Protein AF-A0A412KBW2-F1 (afdb_monomer_lite)

Secondary structure (DSSP, 8-state):
--HHHHHTSHHHHHHHHT---TTS--HHHHHHHHHHHHHHHHHHHTT--SHHHHHHHHHHHHHHHHHH-TT-HHHHHHHHHHHHHHHHHHHHHHHHHHHHHHHHHHHHH---PPPHHHHHHHHHHHHHHHHHHHHTS-SSS-HHHHHHHHHHHTTS--HHHHHHHHHHHHSTTTGGG--HHHHHHHHHHHS-HHHHHHHHHHHHHHHHHHHHHHHHHHHHHHHHHHHHHHH-

Sequence (232 aa):
MERWELESTNAYRVYHGANRNRGTETEEQRDERLIKAHNLIFAMTGKIDNVQDFIRCRNLINAYADERGKEHYTVKRLKKNCYNRLVELIDDTNNEIEKIKTDIDALQAIRIEDTPEEAEQLEKASQFKLYEYLTQLNPKGNIEGNKRRLGNWCKNPTRTEALALTKLSIMNEYCDCFTPRYKETLSERIRKPEQVEHEKMIAPTLREMNAKMGKLFMKNFQLRQASKQLSN

Foldseek 3Di:
DDPVVLVPDVLSCVLPVVPPDPPDADPVNLVVSLVVLLVVLVVLLVVDQFLVSLVSSVSSLVVSCVSPPCPDPSSVVSVVSSLVSLVVNLVVLVVVLVVLVVVLVVLVPDDDDDDPVRVVVLVVLLVVLLVVLVVVDDQPDCLPVNLVVLVVCLPQDALSSLSSSLVVCPDPSCVVSDDPVSVVSSVVRVGDVVRVVSCVVCVVVSVVSVVVSVVSVVRSVSSVVSSVVVVD

Organism: NCBI:txid39486

pLDDT: mean 84.65, std 14.69, range [29.14, 96.5]

Radius of gyration: 34.51 Å; chains: 1; bounding box: 77×38×84 Å

Structure (mmCIF, N/CA/C/O backbone):
data_AF-A0A412KBW2-F1
#
_entry.id   AF-A0A412KBW2-F1
#
loop_
_atom_site.group_PDB
_atom_site.id
_atom_site.type_symbol
_atom_site.label_atom_id
_atom_site.label_alt_id
_atom_site.label_comp_id
_atom_site.label_asym_id
_atom_site.label_entity_id
_atom_site.label_seq_id
_atom_site.pdbx_PDB_ins_code
_atom_site.Cartn_x
_atom_site.Cartn_y
_atom_site.Cartn_z
_atom_site.occupancy
_atom_site.B_iso_or_equiv
_atom_site.auth_seq_id
_atom_site.auth_comp_id
_atom_site.auth_asym_id
_atom_site.auth_atom_id
_atom_site.pdbx_PDB_model_num
ATOM 1 N N . MET A 1 1 ? 7.086 11.767 -36.816 1.00 41.81 1 MET A N 1
ATOM 2 C CA . MET A 1 1 ? 8.098 12.487 -36.030 1.00 41.81 1 MET A CA 1
ATOM 3 C C . MET A 1 1 ? 8.987 13.203 -37.022 1.00 41.81 1 MET A C 1
ATOM 5 O O . MET A 1 1 ? 9.686 12.539 -37.786 1.00 41.81 1 MET A O 1
ATOM 9 N N . GLU A 1 2 ? 8.817 14.512 -37.140 1.00 29.14 2 GLU A N 1
ATOM 10 C CA . GLU A 1 2 ? 9.498 15.319 -38.156 1.00 29.14 2 GLU A CA 1
ATOM 11 C C . GLU A 1 2 ? 10.944 15.626 -37.719 1.00 29.14 2 GLU A C 1
ATOM 13 O O . GLU A 1 2 ? 11.266 15.602 -36.531 1.00 29.14 2 GLU A O 1
ATOM 18 N N . ARG A 1 3 ? 11.854 15.879 -38.673 1.00 37.09 3 ARG A N 1
ATOM 19 C CA . ARG A 1 3 ? 13.304 16.048 -38.417 1.00 37.09 3 ARG A CA 1
ATOM 20 C C . ARG A 1 3 ? 13.609 17.113 -37.344 1.00 37.09 3 ARG A C 1
ATOM 22 O O . ARG A 1 3 ? 14.543 16.939 -36.565 1.00 37.09 3 ARG A O 1
ATOM 29 N N . TRP A 1 4 ? 12.792 18.160 -37.252 1.00 37.88 4 TRP A N 1
ATOM 30 C CA . TRP A 1 4 ? 12.942 19.238 -36.269 1.00 37.88 4 TRP A CA 1
ATOM 31 C C . TRP A 1 4 ? 12.589 18.819 -34.830 1.00 37.88 4 TRP A C 1
ATOM 33 O O . TRP A 1 4 ? 13.153 19.360 -33.878 1.00 37.88 4 TRP A O 1
ATOM 43 N N . GLU A 1 5 ? 11.735 17.809 -34.639 1.00 41.44 5 GLU A N 1
ATOM 44 C CA . GLU A 1 5 ? 11.444 17.255 -33.308 1.00 41.44 5 GLU A CA 1
ATOM 45 C C . GLU A 1 5 ? 12.674 16.513 -32.753 1.00 41.44 5 GLU A C 1
ATOM 47 O O . GLU A 1 5 ? 13.019 16.657 -31.578 1.00 41.44 5 GLU A O 1
ATOM 52 N N . LEU A 1 6 ? 13.410 15.808 -33.623 1.00 44.53 6 LEU A N 1
ATOM 53 C CA . LEU A 1 6 ? 14.676 15.143 -33.292 1.00 44.53 6 LEU A CA 1
ATOM 54 C C . LEU A 1 6 ? 15.788 16.161 -32.980 1.00 44.53 6 LEU A C 1
ATOM 56 O O . LEU A 1 6 ? 16.479 16.000 -31.972 1.00 44.53 6 LEU A O 1
ATOM 60 N N . GLU A 1 7 ? 15.904 17.241 -33.761 1.00 42.81 7 GLU A N 1
ATOM 61 C CA . GLU A 1 7 ? 16.909 18.315 -33.606 1.00 42.81 7 GLU A CA 1
ATOM 62 C C . GLU A 1 7 ? 16.856 19.056 -32.260 1.00 42.81 7 GLU A C 1
ATOM 64 O O . GLU A 1 7 ? 17.877 19.544 -31.754 1.00 42.81 7 GLU A O 1
ATOM 69 N N . SER A 1 8 ? 15.674 19.113 -31.644 1.00 38.41 8 SER A N 1
ATOM 70 C CA . SER A 1 8 ? 15.467 19.733 -30.330 1.00 38.41 8 SER A CA 1
ATOM 71 C C . SER A 1 8 ? 16.001 18.892 -29.159 1.00 38.41 8 SER A C 1
ATOM 73 O O . SER A 1 8 ? 16.181 19.399 -28.050 1.00 38.41 8 SER A O 1
ATOM 75 N N . THR A 1 9 ? 16.309 17.614 -29.397 1.00 53.12 9 THR A N 1
ATOM 76 C CA . THR A 1 9 ? 16.685 16.672 -28.342 1.00 53.12 9 THR A CA 1
ATOM 77 C C . THR A 1 9 ? 18.170 16.804 -27.993 1.00 53.12 9 THR A C 1
ATOM 79 O O . THR A 1 9 ? 19.034 16.750 -28.869 1.00 53.12 9 THR A O 1
ATOM 82 N N . ASN A 1 10 ? 18.512 16.872 -26.699 1.00 45.47 10 ASN A N 1
ATOM 83 C CA . ASN A 1 10 ? 19.908 16.908 -26.228 1.00 45.47 10 ASN A CA 1
ATOM 84 C C . ASN A 1 10 ? 20.756 15.749 -26.802 1.00 45.47 10 ASN A C 1
ATOM 86 O O . ASN A 1 10 ? 21.923 15.924 -27.124 1.00 45.47 10 ASN A O 1
ATOM 90 N N . ALA A 1 11 ? 20.155 14.576 -27.023 1.00 48.62 11 ALA A N 1
ATOM 91 C CA . ALA A 1 11 ? 20.815 13.429 -27.653 1.00 48.62 11 ALA A CA 1
ATOM 92 C C . ALA A 1 11 ? 21.200 13.670 -29.128 1.00 48.62 11 ALA A C 1
ATOM 94 O O . ALA A 1 11 ? 22.294 13.286 -29.537 1.00 48.62 11 ALA A O 1
ATOM 95 N N . TYR A 1 12 ? 20.350 14.349 -29.907 1.00 54.69 12 TYR A N 1
ATOM 96 C CA . TYR A 1 12 ? 20.666 14.748 -31.281 1.00 54.69 12 TYR A CA 1
ATOM 97 C C . TYR A 1 12 ? 21.783 15.792 -31.286 1.00 54.69 12 TYR A C 1
ATOM 99 O O . TYR A 1 12 ? 22.735 15.669 -32.045 1.00 54.69 12 TYR A O 1
ATOM 107 N N . ARG A 1 13 ? 21.750 16.766 -30.368 1.00 53.84 13 ARG A N 1
ATOM 108 C CA . ARG A 1 13 ? 22.830 17.758 -30.208 1.00 53.84 13 ARG A CA 1
ATOM 109 C C . ARG A 1 13 ? 24.148 17.145 -29.734 1.00 53.84 13 ARG A C 1
ATOM 111 O O . ARG A 1 13 ? 25.195 17.603 -30.164 1.00 53.84 13 ARG A O 1
ATOM 118 N N . VAL A 1 14 ? 24.127 16.096 -28.916 1.00 54.38 14 VAL A N 1
ATOM 119 C CA . VAL A 1 14 ? 25.339 15.354 -28.522 1.00 54.38 14 VAL A CA 1
ATOM 120 C C . VAL A 1 14 ? 25.902 14.549 -29.701 1.00 54.38 14 VAL A C 1
ATOM 122 O O . VAL A 1 14 ? 27.112 14.532 -29.905 1.00 54.38 14 VAL A O 1
ATOM 125 N N . TYR A 1 15 ? 25.046 13.934 -30.521 1.00 53.59 15 TYR A N 1
ATOM 126 C CA . TYR A 1 15 ? 25.472 13.142 -31.682 1.00 53.59 15 TYR A CA 1
ATOM 127 C C . TYR A 1 15 ? 25.901 14.001 -32.893 1.00 53.59 15 TYR A C 1
ATOM 129 O O . TYR A 1 15 ? 26.870 13.682 -33.589 1.00 53.59 15 TYR A O 1
ATOM 137 N N . HIS A 1 16 ? 25.214 15.122 -33.132 1.00 53.03 16 HIS A N 1
ATOM 138 C CA . HIS A 1 16 ? 25.478 16.051 -34.237 1.00 53.03 16 HIS A CA 1
ATOM 139 C C . HIS A 1 16 ? 26.439 17.187 -33.854 1.00 53.03 16 HIS A C 1
ATOM 141 O O . HIS A 1 16 ? 27.273 17.573 -34.666 1.00 53.03 16 HIS A O 1
ATOM 147 N N . GLY A 1 17 ? 26.382 17.702 -32.623 1.00 47.69 17 GLY A N 1
ATOM 148 C CA . GLY A 1 17 ? 27.216 18.817 -32.151 1.00 47.69 17 GLY A CA 1
ATOM 149 C C . GLY A 1 17 ? 28.689 18.459 -31.951 1.00 47.69 17 GLY A C 1
ATOM 150 O O . GLY A 1 17 ? 29.538 19.340 -32.053 1.00 47.69 17 GLY A O 1
ATOM 151 N N . ALA A 1 18 ? 29.006 17.174 -31.763 1.00 49.91 18 ALA A N 1
ATOM 152 C CA . ALA A 1 18 ? 30.381 16.675 -31.761 1.00 49.91 18 ALA A CA 1
ATOM 153 C C . ALA A 1 18 ? 30.996 16.544 -33.173 1.00 49.91 18 ALA A C 1
ATOM 155 O O . ALA A 1 18 ? 32.203 16.365 -33.288 1.00 49.91 18 ALA A O 1
ATOM 156 N N . ASN A 1 19 ? 30.202 16.637 -34.250 1.00 54.00 19 ASN A N 1
ATOM 157 C CA . ASN A 1 19 ? 30.621 16.273 -35.611 1.00 54.00 19 ASN A CA 1
ATOM 158 C C . ASN A 1 19 ? 30.283 17.369 -36.635 1.00 54.00 19 ASN A C 1
ATOM 160 O O . ASN A 1 19 ? 29.401 17.199 -37.480 1.00 54.00 19 ASN A O 1
ATOM 164 N N . ARG A 1 20 ? 31.008 18.496 -36.574 1.00 51.31 20 ARG A N 1
ATOM 165 C CA . ARG A 1 20 ? 30.854 19.642 -37.496 1.00 51.31 20 ARG A CA 1
ATOM 166 C C . ARG A 1 20 ? 31.383 19.413 -38.929 1.00 51.31 20 ARG A C 1
ATOM 168 O O . ARG A 1 20 ? 31.066 20.222 -39.790 1.00 51.31 20 ARG A O 1
ATOM 175 N N . ASN A 1 21 ? 32.092 18.315 -39.224 1.00 51.72 21 ASN A N 1
ATOM 176 C CA . ASN A 1 21 ? 32.796 18.111 -40.508 1.00 51.72 21 ASN A CA 1
ATOM 177 C C . ASN A 1 21 ? 32.295 16.903 -41.332 1.00 51.72 21 ASN A C 1
ATOM 179 O O . ASN A 1 21 ? 33.081 16.084 -41.794 1.00 51.72 21 ASN A O 1
ATOM 183 N N . ARG A 1 22 ? 30.980 16.771 -41.539 1.00 55.31 22 ARG A N 1
ATOM 184 C CA . ARG A 1 22 ? 30.389 15.639 -42.295 1.00 55.31 22 ARG A CA 1
ATOM 185 C C . ARG A 1 22 ? 30.628 15.686 -43.813 1.00 55.31 22 ARG A C 1
ATOM 187 O O . ARG A 1 22 ? 30.432 14.682 -44.482 1.00 55.31 22 ARG A O 1
ATOM 194 N N . GLY A 1 23 ? 31.016 16.840 -44.362 1.00 56.34 23 GLY A N 1
ATOM 195 C CA . GLY A 1 23 ? 31.211 17.027 -45.807 1.00 56.34 23 GLY A CA 1
ATOM 196 C C . GLY A 1 23 ? 32.564 16.551 -46.349 1.00 56.34 23 GLY A C 1
ATOM 197 O O . GLY A 1 23 ? 32.741 16.531 -47.560 1.00 56.34 23 GLY A O 1
ATOM 198 N N . THR A 1 24 ? 33.510 16.190 -45.474 1.00 58.25 24 THR A N 1
ATOM 199 C CA . THR A 1 24 ? 34.907 15.859 -45.826 1.00 58.25 24 THR A CA 1
ATOM 200 C C . THR A 1 24 ? 35.395 14.539 -45.209 1.00 58.25 24 THR A C 1
ATOM 202 O O . THR A 1 24 ? 36.596 14.290 -45.183 1.00 58.25 24 THR A O 1
ATOM 205 N N . GLU A 1 25 ? 34.494 13.727 -44.648 1.00 65.38 25 GLU A N 1
ATOM 206 C CA . GLU A 1 25 ? 34.821 12.457 -43.977 1.00 65.38 25 GLU A CA 1
ATOM 207 C C . GLU A 1 25 ? 35.103 11.360 -45.023 1.00 65.38 25 GLU A C 1
ATOM 209 O O . GLU A 1 25 ? 34.331 11.198 -45.971 1.00 65.38 25 GLU A O 1
ATOM 214 N N . THR A 1 26 ? 36.198 10.604 -44.867 1.00 77.38 26 THR A N 1
ATOM 215 C CA . THR A 1 26 ? 36.464 9.417 -45.702 1.00 77.38 26 THR A CA 1
ATOM 216 C C . THR A 1 26 ? 35.570 8.241 -45.292 1.00 77.38 26 THR A C 1
ATOM 218 O O . THR A 1 26 ? 35.014 8.213 -44.193 1.00 77.38 26 THR A O 1
ATOM 221 N N . GLU A 1 27 ? 35.426 7.239 -46.163 1.00 75.62 27 GLU A N 1
ATOM 222 C CA . GLU A 1 27 ? 34.589 6.061 -45.885 1.00 75.62 27 GLU A CA 1
ATOM 223 C C . GLU A 1 27 ? 35.052 5.294 -44.629 1.00 75.62 27 GLU A C 1
ATOM 225 O O . GLU A 1 27 ? 34.232 4.947 -43.780 1.00 75.62 27 GLU A O 1
ATOM 230 N N . GLU A 1 28 ? 36.368 5.156 -44.437 1.00 78.50 28 GLU A N 1
ATOM 231 C CA . GLU A 1 28 ? 36.971 4.548 -43.241 1.00 78.50 28 GLU A CA 1
ATOM 232 C C . GLU A 1 28 ? 36.663 5.338 -41.956 1.00 78.50 28 GLU A C 1
ATOM 234 O O . GLU A 1 28 ? 36.276 4.759 -40.938 1.00 78.50 28 GLU A O 1
ATOM 239 N N . GLN A 1 29 ? 36.763 6.673 -42.003 1.00 76.81 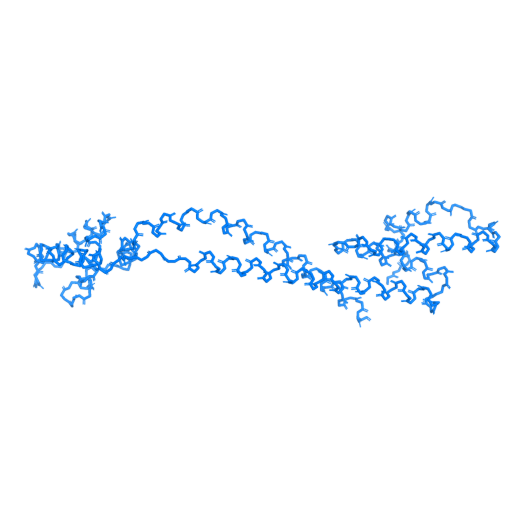29 GLN A N 1
ATOM 240 C CA . GLN A 1 29 ? 36.446 7.540 -40.862 1.00 76.81 29 GLN A CA 1
ATOM 241 C C . GLN A 1 29 ? 34.966 7.433 -40.470 1.00 76.81 29 GLN A C 1
ATOM 243 O O . GLN A 1 29 ? 34.634 7.334 -39.281 1.00 76.81 29 GLN A O 1
ATOM 248 N N . ARG A 1 30 ? 34.079 7.368 -41.471 1.00 75.81 30 ARG A N 1
ATOM 249 C CA . ARG A 1 30 ? 32.643 7.157 -41.267 1.00 75.81 30 ARG A CA 1
ATOM 250 C C . ARG A 1 30 ? 32.373 5.815 -40.590 1.00 75.81 30 ARG A C 1
ATOM 252 O O . ARG A 1 30 ? 31.554 5.754 -39.666 1.00 75.81 30 ARG A O 1
ATOM 259 N N . ASP A 1 31 ? 33.043 4.749 -41.014 1.00 77.81 31 ASP A N 1
ATOM 260 C CA . ASP A 1 31 ? 32.866 3.422 -40.424 1.00 77.81 31 ASP A CA 1
ATOM 261 C C . ASP A 1 31 ? 33.3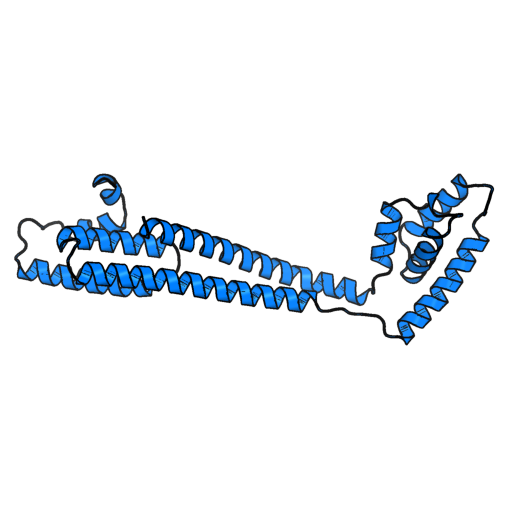72 3.342 -38.981 1.00 77.81 31 ASP A C 1
ATOM 263 O O . ASP A 1 31 ? 32.642 2.863 -38.105 1.00 77.81 31 ASP A O 1
ATOM 267 N N . GLU A 1 32 ? 34.548 3.895 -38.681 1.00 79.75 32 GLU A N 1
ATOM 268 C CA . GLU A 1 32 ? 35.053 3.974 -37.305 1.00 79.75 32 GLU A CA 1
ATOM 269 C C . GLU A 1 32 ? 34.094 4.727 -36.376 1.00 79.75 32 GLU A C 1
ATOM 271 O O . GLU A 1 32 ? 33.837 4.308 -35.239 1.00 79.75 32 GLU A O 1
ATOM 276 N N . ARG A 1 33 ? 33.539 5.846 -36.851 1.00 83.62 33 ARG A N 1
ATOM 277 C CA . ARG A 1 33 ? 32.572 6.646 -36.096 1.00 83.62 33 ARG A CA 1
ATOM 278 C C . ARG A 1 33 ? 31.293 5.861 -35.821 1.00 83.62 33 ARG A C 1
ATOM 280 O O . ARG A 1 33 ? 30.770 5.909 -34.704 1.00 83.62 33 ARG A O 1
ATOM 287 N N . LEU A 1 34 ? 30.801 5.107 -36.803 1.00 81.75 34 LEU A N 1
ATOM 288 C CA . LEU A 1 34 ? 29.619 4.258 -36.649 1.00 81.75 34 LEU A CA 1
ATOM 289 C C . LEU A 1 34 ? 29.872 3.084 -35.691 1.00 81.75 34 LEU A C 1
ATOM 291 O O . LEU A 1 34 ? 28.975 2.741 -34.919 1.00 81.75 34 LEU A O 1
ATOM 295 N N . ILE A 1 35 ? 31.078 2.512 -35.668 1.00 84.06 35 ILE A N 1
ATOM 296 C CA . ILE A 1 35 ? 31.471 1.489 -34.683 1.00 84.06 35 ILE A CA 1
ATOM 297 C C . ILE A 1 35 ? 31.487 2.084 -33.267 1.00 84.06 35 ILE A C 1
ATOM 299 O O . ILE A 1 35 ? 30.884 1.522 -32.349 1.00 84.06 35 ILE A O 1
ATOM 303 N N . LYS A 1 36 ? 32.108 3.257 -33.084 1.00 83.50 36 LYS A N 1
ATOM 304 C CA . LYS A 1 36 ? 32.134 3.967 -31.791 1.00 83.50 36 LYS A CA 1
ATOM 305 C C . LYS A 1 36 ? 30.718 4.295 -31.305 1.00 83.50 36 LYS A C 1
ATOM 307 O O . LYS A 1 36 ? 30.394 4.050 -30.142 1.00 83.50 36 LYS A O 1
ATOM 312 N N . ALA A 1 37 ? 29.855 4.777 -32.200 1.00 81.81 37 ALA A N 1
ATOM 313 C CA . ALA A 1 37 ? 28.450 5.043 -31.901 1.00 81.81 37 ALA A CA 1
ATOM 314 C C . ALA A 1 37 ? 27.692 3.767 -31.505 1.00 81.81 37 ALA A C 1
ATOM 316 O O . ALA A 1 37 ? 26.970 3.775 -30.510 1.00 81.81 37 ALA A O 1
ATOM 317 N N . HIS A 1 38 ? 27.889 2.660 -32.229 1.00 86.19 38 HIS A N 1
ATOM 318 C CA . HIS A 1 38 ? 27.276 1.372 -31.902 1.00 86.19 38 HIS A CA 1
ATOM 319 C C . HIS A 1 38 ? 27.646 0.905 -30.489 1.00 86.19 38 HIS A C 1
ATOM 321 O O . HIS A 1 38 ? 26.756 0.579 -29.703 1.00 86.19 38 HIS A O 1
ATOM 327 N N . ASN A 1 39 ? 28.937 0.927 -30.149 1.00 85.62 39 ASN A N 1
ATOM 328 C CA . ASN A 1 39 ? 29.427 0.501 -28.836 1.00 85.62 39 ASN A CA 1
ATOM 329 C C . ASN A 1 39 ? 28.874 1.378 -27.707 1.00 85.62 39 ASN A C 1
ATOM 331 O O . ASN A 1 39 ? 28.472 0.863 -26.663 1.00 85.62 39 ASN A O 1
ATOM 335 N N . LEU A 1 40 ? 28.790 2.693 -27.930 1.00 86.50 40 LEU A N 1
ATOM 336 C CA . LEU A 1 40 ? 28.194 3.621 -26.972 1.00 86.50 40 LEU A CA 1
ATOM 337 C C . LEU A 1 40 ? 26.707 3.326 -26.753 1.00 86.50 40 LEU A C 1
ATOM 339 O O . LEU A 1 40 ? 26.261 3.255 -25.609 1.00 86.50 40 LEU A O 1
ATOM 343 N N . ILE A 1 41 ? 25.941 3.123 -27.828 1.00 86.31 41 ILE A N 1
ATOM 344 C CA . ILE A 1 41 ? 24.511 2.805 -27.728 1.00 86.31 41 ILE A CA 1
ATOM 345 C C . ILE A 1 41 ? 24.317 1.466 -27.015 1.00 86.31 41 ILE A C 1
ATOM 347 O O . ILE A 1 41 ? 23.488 1.373 -26.112 1.00 86.31 41 ILE A O 1
ATOM 351 N N . PHE A 1 42 ? 25.108 0.450 -27.361 1.00 87.75 42 PHE A N 1
ATOM 352 C CA . PHE A 1 42 ? 25.060 -0.857 -26.709 1.00 87.75 42 PHE A CA 1
ATOM 353 C C . PHE A 1 42 ? 25.321 -0.747 -25.198 1.00 87.75 42 PHE A C 1
ATOM 355 O O . PHE A 1 42 ? 24.537 -1.258 -24.400 1.00 87.75 42 PHE A O 1
ATOM 362 N N . ALA A 1 43 ? 26.350 0.002 -24.794 1.00 87.25 43 ALA A N 1
ATOM 363 C CA . ALA A 1 43 ? 26.648 0.247 -23.384 1.00 87.25 43 ALA A CA 1
ATOM 364 C C . ALA A 1 43 ? 25.525 1.017 -22.663 1.00 87.25 43 ALA A C 1
ATOM 366 O O . ALA A 1 43 ? 25.188 0.692 -21.526 1.00 87.25 43 ALA A O 1
ATOM 367 N N . MET A 1 44 ? 24.917 2.010 -23.322 1.00 86.69 44 MET A N 1
ATOM 368 C CA . MET A 1 44 ? 23.760 2.744 -22.788 1.00 86.69 44 MET A CA 1
ATOM 369 C C . MET A 1 44 ? 22.540 1.840 -22.616 1.00 86.69 44 MET A C 1
ATOM 371 O O . MET A 1 44 ? 21.786 2.016 -21.665 1.00 86.69 44 MET A O 1
ATOM 375 N N . THR A 1 45 ? 22.376 0.848 -23.495 1.00 87.94 45 THR A N 1
ATOM 376 C CA . THR A 1 45 ? 21.262 -0.103 -23.429 1.00 87.94 45 THR A CA 1
ATOM 377 C C . THR A 1 45 ? 21.289 -0.886 -22.115 1.00 87.94 45 THR A C 1
ATOM 379 O O . THR A 1 45 ? 20.248 -1.095 -21.511 1.00 87.94 45 THR A O 1
ATOM 382 N N . GLY A 1 46 ? 22.477 -1.257 -21.625 1.00 85.12 46 GLY A N 1
ATOM 383 C CA . GLY A 1 46 ? 22.634 -1.960 -20.345 1.00 85.12 46 GLY A CA 1
ATOM 384 C C . GLY A 1 46 ? 22.405 -1.098 -19.097 1.00 85.12 46 GLY A C 1
ATOM 385 O O . GLY A 1 46 ? 22.295 -1.644 -18.006 1.00 85.12 46 GLY A O 1
ATOM 386 N N . LYS A 1 47 ? 22.326 0.232 -19.236 1.00 88.94 47 LYS A N 1
ATOM 387 C CA . LYS A 1 47 ? 22.157 1.192 -18.127 1.00 88.94 47 LYS A CA 1
ATOM 388 C C . LYS A 1 47 ? 20.756 1.810 -18.075 1.00 88.94 47 LYS A C 1
ATOM 390 O O . LYS A 1 47 ? 20.570 2.870 -17.489 1.00 88.94 47 LYS A O 1
ATOM 395 N N . ILE A 1 48 ? 19.785 1.206 -18.758 1.00 89.12 48 ILE A N 1
ATOM 396 C CA . ILE A 1 48 ? 18.400 1.682 -18.743 1.00 89.12 48 ILE A CA 1
ATOM 397 C C . ILE A 1 48 ? 17.764 1.281 -17.413 1.00 89.12 48 ILE A C 1
ATOM 399 O O . ILE A 1 48 ? 17.519 0.094 -17.191 1.00 89.12 48 ILE A O 1
ATOM 403 N N . ASP A 1 49 ? 17.452 2.283 -16.588 1.00 88.62 49 ASP A N 1
ATOM 404 C CA . ASP A 1 49 ? 16.814 2.089 -15.279 1.00 88.62 49 ASP A CA 1
ATOM 405 C C . ASP A 1 49 ? 15.432 2.746 -15.175 1.00 88.62 49 ASP A C 1
ATOM 407 O O . ASP A 1 49 ? 14.647 2.420 -14.280 1.00 88.62 49 ASP A O 1
ATOM 411 N N . ASN A 1 50 ? 15.110 3.677 -16.074 1.00 88.44 50 ASN A N 1
ATOM 412 C CA . ASN A 1 50 ? 13.835 4.386 -16.115 1.00 88.44 50 ASN A CA 1
ATOM 413 C C . ASN A 1 50 ? 13.410 4.705 -17.561 1.00 88.44 50 ASN A C 1
ATOM 415 O O . ASN A 1 50 ? 14.136 4.472 -18.529 1.00 88.44 50 ASN A O 1
ATOM 419 N N . VAL A 1 51 ? 12.209 5.268 -17.707 1.00 88.00 51 VAL A N 1
ATOM 420 C CA . VAL A 1 51 ? 11.646 5.615 -19.020 1.00 88.00 51 VAL A CA 1
ATOM 421 C C . VAL A 1 51 ? 12.440 6.697 -19.750 1.00 88.00 51 VAL A C 1
ATOM 423 O O . VAL A 1 51 ? 12.522 6.657 -20.974 1.00 88.00 51 VAL A O 1
ATOM 426 N N . GLN A 1 52 ? 13.056 7.640 -19.039 1.00 88.69 52 GLN A N 1
ATOM 427 C CA . GLN A 1 52 ? 13.860 8.689 -19.671 1.00 88.69 52 GLN A CA 1
ATOM 428 C C . GLN A 1 52 ? 15.135 8.112 -20.295 1.00 88.69 52 GLN A C 1
ATOM 430 O O . GLN A 1 52 ? 15.465 8.448 -21.435 1.00 88.69 52 GLN A O 1
ATOM 435 N N . ASP A 1 53 ? 15.803 7.184 -19.606 1.00 89.00 53 ASP A N 1
ATOM 436 C CA . ASP A 1 53 ? 16.970 6.473 -20.141 1.00 89.00 53 ASP A CA 1
ATOM 437 C C . ASP A 1 53 ? 16.595 5.642 -21.368 1.00 89.00 53 ASP A C 1
ATOM 439 O O . ASP A 1 53 ? 17.300 5.661 -22.382 1.00 89.00 53 ASP A O 1
ATOM 443 N N . PHE A 1 54 ? 15.433 4.984 -21.315 1.00 88.75 54 PHE A N 1
ATOM 444 C CA . PHE A 1 54 ? 14.883 4.251 -22.448 1.00 88.75 54 PHE A CA 1
ATOM 445 C C . PHE A 1 54 ? 14.637 5.166 -23.661 1.00 88.75 54 PHE A C 1
ATOM 447 O O . PHE A 1 54 ? 15.111 4.877 -24.763 1.00 88.75 54 PHE A O 1
ATOM 454 N N . ILE A 1 55 ? 13.950 6.300 -23.469 1.00 87.19 55 ILE A N 1
ATOM 455 C CA . ILE A 1 55 ? 13.680 7.285 -24.531 1.00 87.19 55 ILE A CA 1
ATOM 456 C C . ILE A 1 55 ? 14.993 7.808 -25.121 1.00 87.19 55 ILE A C 1
ATOM 458 O O . ILE A 1 55 ? 15.148 7.876 -26.343 1.00 87.19 55 ILE A O 1
ATOM 462 N N . ARG A 1 56 ? 15.974 8.127 -24.271 1.00 87.06 56 ARG A N 1
ATOM 463 C CA . ARG A 1 56 ? 17.297 8.584 -24.707 1.00 87.06 56 ARG A CA 1
ATOM 464 C C . ARG A 1 56 ? 18.000 7.529 -25.560 1.00 87.06 56 ARG A C 1
ATOM 466 O O . ARG A 1 56 ? 18.515 7.865 -26.627 1.00 87.06 56 ARG A O 1
ATOM 473 N N . CYS A 1 57 ? 18.002 6.271 -25.122 1.00 88.56 57 CYS A N 1
ATOM 474 C CA . CYS A 1 57 ? 18.603 5.168 -25.869 1.00 88.56 57 CYS A CA 1
ATOM 475 C C . CYS A 1 57 ? 17.896 4.952 -27.217 1.00 88.56 57 CYS A C 1
ATOM 477 O O . CYS A 1 57 ? 18.557 4.832 -28.249 1.00 88.56 57 CYS A O 1
ATOM 479 N N . ARG A 1 58 ? 16.557 4.993 -27.245 1.00 87.06 58 ARG A N 1
ATOM 480 C CA . ARG A 1 58 ? 15.754 4.908 -28.478 1.00 87.06 58 ARG A CA 1
ATOM 481 C C . ARG A 1 58 ? 16.110 6.015 -29.471 1.00 87.06 58 ARG A C 1
ATOM 483 O O . ARG A 1 58 ? 16.305 5.731 -30.651 1.00 87.06 58 ARG A O 1
ATOM 490 N N . ASN A 1 59 ? 16.227 7.256 -29.006 1.00 87.31 59 ASN A N 1
ATOM 491 C CA . ASN A 1 59 ? 16.559 8.393 -29.866 1.00 87.31 59 ASN A CA 1
ATOM 492 C C . ASN A 1 59 ? 17.963 8.260 -30.476 1.00 87.31 59 ASN A C 1
ATOM 494 O O . ASN A 1 59 ? 18.141 8.543 -31.659 1.00 87.31 59 ASN A O 1
ATOM 498 N N . LEU A 1 60 ? 18.939 7.751 -29.714 1.00 85.56 60 LEU A N 1
ATOM 499 C CA . LEU A 1 60 ? 20.276 7.450 -30.239 1.00 85.56 60 LEU A CA 1
ATOM 500 C C . LEU A 1 60 ? 20.250 6.323 -31.283 1.00 85.56 60 LEU A C 1
ATOM 502 O O . LEU A 1 60 ? 20.925 6.422 -32.306 1.00 85.56 60 LEU A O 1
ATOM 506 N N . ILE A 1 61 ? 19.447 5.277 -31.061 1.00 88.50 61 ILE A N 1
ATOM 507 C CA . ILE A 1 61 ? 19.256 4.194 -32.039 1.00 88.50 61 ILE A CA 1
ATOM 508 C C . ILE A 1 61 ? 18.641 4.732 -33.335 1.00 88.50 61 ILE A C 1
ATOM 510 O O . ILE A 1 61 ? 19.069 4.326 -34.412 1.00 88.50 61 ILE A O 1
ATOM 514 N N . ASN A 1 62 ? 17.666 5.641 -33.251 1.00 86.88 62 ASN A N 1
ATOM 515 C CA . ASN A 1 62 ? 17.048 6.253 -34.429 1.00 86.88 62 ASN A CA 1
ATOM 516 C C . ASN A 1 62 ? 18.051 7.107 -35.218 1.00 86.88 62 ASN A C 1
ATOM 518 O O . ASN A 1 62 ? 18.167 6.916 -36.423 1.00 86.88 62 ASN A O 1
ATOM 522 N N . ALA A 1 63 ? 18.841 7.952 -34.546 1.00 83.19 63 ALA A N 1
ATOM 523 C CA . ALA A 1 63 ? 19.890 8.739 -35.202 1.00 83.19 63 ALA A CA 1
ATOM 524 C C . ALA A 1 63 ? 20.944 7.844 -35.884 1.00 83.19 63 ALA A C 1
ATOM 526 O O . ALA A 1 63 ? 21.345 8.092 -37.018 1.00 83.19 63 ALA A O 1
ATOM 527 N N . TYR A 1 64 ? 21.342 6.749 -35.230 1.00 84.19 64 TYR A N 1
ATOM 528 C CA . TYR A 1 64 ? 22.233 5.750 -35.824 1.00 84.19 64 TYR A CA 1
ATOM 529 C C . TYR A 1 64 ? 21.592 5.029 -37.027 1.00 84.19 64 TYR A C 1
ATOM 531 O O . TYR A 1 64 ? 22.263 4.747 -38.021 1.00 84.19 64 TYR A O 1
ATOM 539 N N . ALA A 1 65 ? 20.287 4.751 -36.964 1.00 85.69 65 ALA A N 1
ATOM 540 C CA . ALA A 1 65 ? 19.531 4.123 -38.045 1.00 85.69 65 ALA A CA 1
ATOM 541 C C . ALA A 1 65 ? 19.380 5.027 -39.275 1.00 85.69 65 ALA A C 1
ATOM 543 O O . ALA A 1 65 ? 19.385 4.516 -40.395 1.00 85.69 65 ALA A O 1
ATOM 544 N N . ASP A 1 66 ? 19.275 6.342 -39.081 1.00 85.31 66 ASP A N 1
ATOM 545 C CA . ASP A 1 66 ? 19.220 7.312 -40.176 1.00 85.31 66 ASP A CA 1
ATOM 546 C C . ASP A 1 66 ? 20.550 7.376 -40.952 1.00 85.31 66 ASP A C 1
ATOM 548 O O . ASP A 1 66 ? 20.545 7.649 -42.149 1.00 85.31 66 ASP A O 1
ATOM 552 N N . GLU A 1 67 ? 21.683 7.050 -40.313 1.00 82.25 67 GLU A N 1
ATOM 553 C CA . GLU A 1 67 ? 23.007 7.054 -40.956 1.00 82.25 67 GLU A CA 1
ATOM 554 C C . GLU A 1 67 ? 23.459 5.693 -41.524 1.00 82.25 67 GLU A C 1
ATOM 556 O O . GLU A 1 67 ? 24.137 5.656 -42.557 1.00 82.25 67 GLU A O 1
ATOM 561 N N . ARG A 1 68 ? 23.125 4.575 -40.855 1.00 81.69 68 ARG A N 1
ATOM 562 C CA . ARG A 1 68 ? 23.502 3.197 -41.258 1.00 81.69 68 ARG A CA 1
ATOM 563 C C . ARG A 1 68 ? 22.430 2.513 -42.123 1.00 81.69 68 ARG A C 1
ATOM 565 O O . ARG A 1 68 ? 22.719 1.526 -42.791 1.00 81.69 68 ARG A O 1
ATOM 572 N N . GLY A 1 69 ? 21.197 3.017 -42.092 1.00 83.19 69 GLY A N 1
ATOM 573 C CA . GLY A 1 69 ? 20.021 2.409 -42.710 1.00 83.19 69 GLY A CA 1
ATOM 574 C C . GLY A 1 69 ? 19.180 1.614 -41.706 1.00 83.19 69 GLY A C 1
ATOM 575 O O . GLY A 1 69 ? 19.685 0.781 -40.952 1.00 83.19 69 GLY A O 1
ATOM 576 N N . LYS A 1 70 ? 17.861 1.842 -41.720 1.00 82.62 70 LYS A N 1
ATOM 577 C CA . LYS A 1 70 ? 16.900 1.268 -40.755 1.00 82.62 70 LYS A CA 1
ATOM 578 C C . LYS A 1 70 ? 16.862 -0.262 -40.748 1.00 82.62 70 LYS A C 1
ATOM 580 O O . LYS A 1 70 ? 16.643 -0.856 -39.693 1.00 82.62 70 LYS A O 1
ATOM 585 N N . GLU A 1 71 ? 17.115 -0.876 -41.901 1.00 84.31 71 GLU A N 1
ATOM 586 C CA . GLU A 1 71 ? 17.085 -2.329 -42.085 1.00 84.31 71 GLU A CA 1
ATOM 587 C C . GLU A 1 71 ? 18.411 -3.028 -41.755 1.00 84.31 71 GLU A C 1
ATOM 589 O O . GLU A 1 71 ? 18.462 -4.260 -41.729 1.00 84.31 71 GLU A O 1
ATOM 594 N N . HIS A 1 72 ? 19.472 -2.269 -41.458 1.00 89.50 72 HIS A N 1
ATOM 595 C CA . HIS A 1 72 ? 20.784 -2.829 -41.155 1.00 89.50 72 HIS A CA 1
ATOM 596 C C . HIS A 1 72 ? 20.738 -3.707 -39.891 1.00 89.50 72 HIS A C 1
ATOM 598 O O . HIS A 1 72 ? 20.124 -3.356 -38.877 1.00 89.50 72 HIS A O 1
ATOM 604 N N . TYR A 1 73 ? 21.424 -4.855 -39.917 1.00 89.06 73 TYR A N 1
ATOM 605 C CA . TYR A 1 73 ? 21.338 -5.863 -38.852 1.00 89.06 73 TYR A CA 1
ATOM 606 C C . TYR A 1 73 ? 21.731 -5.315 -37.466 1.00 89.06 73 TYR A C 1
ATOM 608 O O . TYR A 1 73 ? 21.108 -5.665 -36.462 1.00 89.06 73 TYR A O 1
ATOM 616 N N . THR A 1 74 ? 22.726 -4.418 -37.392 1.00 88.50 74 THR A N 1
ATOM 617 C CA . THR A 1 74 ? 23.148 -3.787 -36.125 1.00 88.50 74 THR A CA 1
ATOM 618 C C . THR A 1 74 ? 22.043 -2.928 -35.518 1.00 88.50 74 THR A C 1
ATOM 620 O O . THR A 1 74 ? 21.862 -2.955 -34.303 1.00 88.50 74 THR A O 1
ATOM 623 N N . VAL A 1 75 ? 21.260 -2.222 -36.341 1.00 88.56 75 VAL A N 1
ATOM 624 C CA . VAL A 1 75 ? 20.115 -1.415 -35.895 1.00 88.56 75 VAL A CA 1
ATOM 625 C C . VAL A 1 75 ? 19.030 -2.323 -35.324 1.00 88.56 75 VAL A C 1
ATOM 627 O O . VAL A 1 75 ? 18.553 -2.084 -34.215 1.00 88.56 75 VAL A O 1
ATOM 630 N N . LYS A 1 76 ? 18.680 -3.404 -36.038 1.00 90.50 76 LYS A N 1
ATOM 631 C CA . LYS A 1 76 ? 17.706 -4.403 -35.560 1.00 90.50 76 LYS A CA 1
ATOM 632 C C . LYS A 1 76 ? 18.137 -5.011 -34.224 1.00 90.50 76 LYS A C 1
ATOM 634 O O . LYS A 1 76 ? 17.326 -5.109 -33.304 1.00 90.50 76 LYS A O 1
ATOM 639 N N . ARG A 1 77 ? 19.425 -5.346 -34.083 1.00 91.56 77 ARG A N 1
ATOM 640 C CA . ARG A 1 77 ? 19.999 -5.880 -32.839 1.00 91.56 77 ARG A CA 1
ATOM 641 C C . ARG A 1 77 ? 19.919 -4.877 -31.686 1.00 91.56 77 ARG A C 1
ATOM 643 O O . ARG A 1 77 ? 19.480 -5.252 -30.604 1.00 91.56 77 ARG A O 1
ATOM 650 N N . LEU A 1 78 ? 20.286 -3.613 -31.911 1.00 90.94 78 LEU A N 1
ATOM 651 C CA . LEU A 1 78 ? 20.201 -2.564 -30.886 1.00 90.94 78 LEU A CA 1
ATOM 652 C C . LEU A 1 78 ? 18.755 -2.319 -30.434 1.00 90.94 78 LEU A C 1
ATOM 654 O O . LEU A 1 78 ? 18.498 -2.237 -29.235 1.00 90.94 78 LEU A O 1
ATOM 658 N N . LYS A 1 79 ? 17.799 -2.269 -31.373 1.00 90.31 79 LYS A N 1
ATOM 659 C CA . LYS A 1 79 ? 16.366 -2.156 -31.052 1.00 90.31 79 LYS A CA 1
ATOM 660 C C . LYS A 1 79 ? 15.886 -3.326 -30.196 1.00 90.31 79 LYS A C 1
ATOM 662 O O . LYS A 1 79 ? 15.246 -3.095 -29.174 1.00 90.31 79 LYS A O 1
ATOM 667 N N . LYS A 1 80 ? 16.235 -4.559 -30.579 1.00 90.75 80 LYS A N 1
ATOM 668 C CA . LYS A 1 80 ? 15.877 -5.769 -29.826 1.00 90.75 80 LYS A CA 1
ATOM 669 C C . LYS A 1 80 ? 16.455 -5.749 -28.411 1.00 90.75 80 LYS A C 1
ATOM 671 O O . LYS A 1 80 ? 15.722 -5.998 -27.466 1.00 90.75 80 LYS A O 1
ATOM 676 N N . ASN A 1 81 ? 17.732 -5.402 -28.252 1.00 90.88 81 ASN A N 1
ATOM 677 C CA . ASN A 1 81 ? 18.359 -5.323 -26.929 1.00 90.88 81 ASN A CA 1
ATOM 678 C C . ASN A 1 81 ? 17.700 -4.254 -26.046 1.00 90.88 81 ASN A C 1
ATOM 680 O O . ASN A 1 81 ? 17.449 -4.500 -24.872 1.00 90.88 81 ASN A O 1
ATOM 684 N N . CYS A 1 82 ? 17.383 -3.091 -26.620 1.00 90.69 82 CYS A N 1
ATOM 685 C CA . CYS A 1 82 ? 16.706 -2.004 -25.913 1.00 90.69 82 CYS A CA 1
ATOM 686 C C . CYS A 1 82 ? 15.302 -2.413 -25.451 1.00 90.69 82 CYS A C 1
ATOM 688 O O . CYS A 1 82 ? 14.919 -2.142 -24.316 1.00 90.69 82 CYS A O 1
ATOM 690 N N . TYR A 1 83 ? 14.561 -3.122 -26.305 1.00 90.12 83 TYR A N 1
ATOM 691 C CA . TYR A 1 83 ? 13.256 -3.674 -25.952 1.00 90.12 83 TYR A CA 1
ATOM 692 C C . TYR A 1 83 ? 13.352 -4.763 -24.876 1.00 90.12 83 TYR A C 1
ATOM 694 O O . TYR A 1 83 ? 12.628 -4.703 -23.890 1.00 90.12 83 TYR A O 1
ATOM 702 N N . ASN A 1 84 ? 14.270 -5.721 -25.021 1.00 91.31 84 ASN A N 1
ATOM 703 C CA . ASN A 1 84 ? 14.463 -6.782 -24.032 1.00 91.31 84 ASN A CA 1
ATOM 704 C C . ASN A 1 84 ? 14.795 -6.207 -22.654 1.00 91.31 84 ASN A C 1
ATOM 706 O O . ASN A 1 84 ? 14.183 -6.603 -21.670 1.00 91.31 84 ASN A O 1
ATOM 710 N N . ARG A 1 85 ? 15.684 -5.208 -22.595 1.00 92.38 85 ARG A N 1
ATOM 711 C CA . ARG A 1 85 ? 16.005 -4.531 -21.337 1.00 92.38 85 ARG A CA 1
ATOM 712 C C . ARG A 1 85 ? 14.786 -3.845 -20.716 1.00 92.38 85 ARG A C 1
ATOM 714 O O . ARG A 1 85 ? 14.635 -3.846 -19.499 1.00 92.38 85 ARG A O 1
ATOM 721 N N . LEU A 1 86 ? 13.917 -3.253 -21.538 1.00 91.50 86 LEU A N 1
ATOM 722 C CA . LEU A 1 86 ? 12.673 -2.649 -21.062 1.00 91.50 86 LEU A CA 1
ATOM 723 C C . LEU A 1 86 ? 11.735 -3.700 -20.449 1.00 91.50 86 LEU A C 1
ATOM 725 O O . LEU A 1 86 ? 11.140 -3.435 -19.408 1.00 91.50 86 LEU A O 1
ATOM 729 N N . VAL A 1 87 ? 11.613 -4.871 -21.080 1.00 91.44 87 VAL A N 1
ATOM 730 C CA . VAL A 1 87 ? 10.809 -5.992 -20.568 1.00 91.44 87 VAL A CA 1
ATOM 731 C C . VAL A 1 87 ? 11.378 -6.509 -19.246 1.00 91.44 87 VAL A C 1
ATOM 733 O O . VAL A 1 87 ? 10.636 -6.575 -18.272 1.00 91.44 87 VAL A O 1
ATOM 736 N N . GLU A 1 88 ? 12.689 -6.760 -19.178 1.00 92.94 88 GLU A N 1
ATOM 737 C CA . GLU A 1 88 ? 13.378 -7.148 -17.935 1.00 92.94 88 GLU A CA 1
ATOM 738 C C . GLU A 1 88 ? 13.082 -6.160 -16.801 1.00 92.94 88 GLU A C 1
ATOM 740 O O . GLU A 1 88 ? 12.683 -6.554 -15.712 1.00 92.94 88 GLU A O 1
ATOM 745 N N . LEU A 1 89 ? 13.189 -4.856 -17.073 1.00 93.81 89 LEU A N 1
ATOM 746 C CA . LEU A 1 89 ? 12.949 -3.820 -16.072 1.00 93.81 89 LEU A CA 1
ATOM 747 C C . LEU A 1 89 ? 11.485 -3.773 -15.595 1.00 93.81 89 LEU A C 1
ATOM 749 O O . LEU A 1 89 ? 11.223 -3.454 -14.432 1.00 93.81 89 LEU A O 1
ATOM 753 N N . ILE A 1 90 ? 10.522 -4.066 -16.477 1.00 93.56 90 ILE A N 1
ATOM 754 C CA . ILE A 1 90 ? 9.103 -4.194 -16.109 1.00 93.56 90 ILE A CA 1
ATOM 755 C C . ILE A 1 90 ? 8.915 -5.384 -15.166 1.00 93.56 90 ILE A C 1
ATOM 757 O O . ILE A 1 90 ? 8.231 -5.240 -14.149 1.00 93.56 90 ILE A O 1
ATOM 761 N N . ASP A 1 91 ? 9.521 -6.525 -15.483 1.00 94.25 91 ASP A N 1
ATOM 762 C CA . ASP A 1 91 ? 9.413 -7.750 -14.691 1.00 94.25 91 ASP A CA 1
ATOM 763 C C . ASP A 1 91 ? 10.099 -7.609 -13.331 1.00 94.25 91 ASP A C 1
ATOM 765 O O . ASP A 1 91 ? 9.480 -7.901 -12.307 1.00 94.25 91 ASP A O 1
ATOM 769 N N . ASP A 1 92 ? 11.306 -7.042 -13.288 1.00 94.44 92 ASP A N 1
ATOM 770 C CA . ASP A 1 92 ? 12.013 -6.710 -12.048 1.00 94.44 92 ASP A CA 1
ATOM 771 C C . ASP A 1 92 ? 11.164 -5.795 -11.157 1.00 94.44 92 ASP A C 1
ATOM 773 O O . ASP A 1 92 ? 10.977 -6.060 -9.968 1.00 94.44 92 ASP A O 1
ATOM 777 N N . THR A 1 93 ? 10.563 -4.755 -11.746 1.00 93.62 93 THR A N 1
ATOM 778 C CA . THR A 1 93 ? 9.697 -3.832 -11.001 1.00 93.62 93 THR A CA 1
ATOM 779 C C . THR A 1 93 ? 8.424 -4.531 -10.497 1.00 93.62 93 THR A C 1
ATOM 781 O O . THR A 1 93 ? 7.980 -4.235 -9.390 1.00 93.62 93 THR A O 1
ATOM 784 N N . ASN A 1 94 ? 7.823 -5.456 -11.263 1.00 94.50 94 ASN A N 1
ATOM 785 C CA . ASN A 1 94 ? 6.679 -6.255 -10.786 1.00 94.50 94 ASN A CA 1
ATOM 786 C C . ASN A 1 94 ? 7.087 -7.144 -9.601 1.00 94.50 94 ASN A C 1
ATOM 788 O O . ASN A 1 94 ? 6.384 -7.184 -8.595 1.00 94.50 94 ASN A O 1
ATOM 792 N N . ASN A 1 95 ? 8.237 -7.815 -9.699 1.00 96.12 95 ASN A N 1
ATOM 793 C CA . ASN A 1 95 ? 8.747 -8.690 -8.645 1.00 96.12 95 ASN A CA 1
ATOM 794 C C . ASN A 1 95 ? 9.017 -7.920 -7.344 1.00 96.12 95 ASN A C 1
ATOM 796 O O . ASN A 1 95 ? 8.734 -8.419 -6.257 1.00 96.12 95 ASN A O 1
ATOM 800 N N . GLU A 1 96 ? 9.544 -6.697 -7.432 1.00 95.12 96 GLU A N 1
ATOM 801 C CA . GLU A 1 96 ? 9.709 -5.824 -6.264 1.00 95.12 96 GLU A CA 1
ATOM 802 C C . GLU A 1 96 ? 8.370 -5.409 -5.642 1.00 95.12 96 GLU A C 1
ATOM 804 O O . GLU A 1 96 ? 8.256 -5.374 -4.415 1.00 95.12 96 GLU A O 1
ATOM 809 N N . ILE A 1 97 ? 7.358 -5.116 -6.464 1.00 95.19 97 ILE A N 1
ATOM 810 C CA . ILE A 1 97 ? 6.013 -4.781 -5.982 1.00 95.19 97 ILE A CA 1
ATOM 811 C C . ILE A 1 97 ? 5.405 -5.965 -5.222 1.00 95.19 97 ILE A C 1
ATOM 813 O O . ILE A 1 97 ? 4.921 -5.772 -4.108 1.00 95.19 97 ILE A O 1
ATOM 817 N N . GLU A 1 98 ? 5.469 -7.180 -5.775 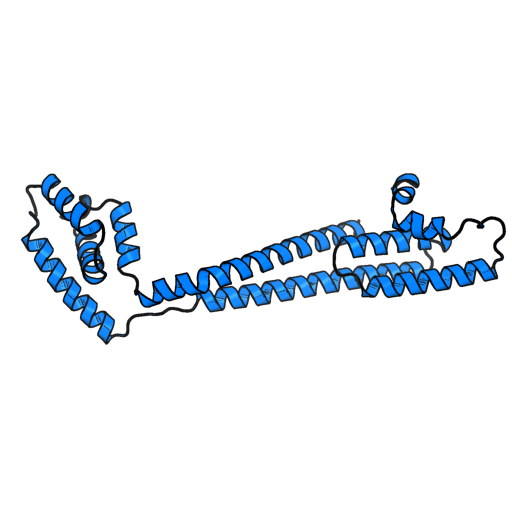1.00 95.56 98 GLU A N 1
ATOM 818 C CA . GLU A 1 98 ? 4.928 -8.382 -5.121 1.00 95.56 98 GLU A CA 1
ATOM 819 C C . GLU A 1 98 ? 5.635 -8.691 -3.793 1.00 95.56 98 GLU A C 1
ATOM 821 O O . GLU A 1 98 ? 4.982 -9.042 -2.808 1.00 95.56 98 GLU A O 1
ATOM 826 N N . LYS A 1 99 ? 6.958 -8.486 -3.717 1.00 95.94 99 LYS A N 1
ATOM 827 C CA . LYS A 1 99 ? 7.708 -8.621 -2.457 1.00 95.94 99 LYS A CA 1
ATOM 828 C C . LYS A 1 99 ? 7.213 -7.641 -1.395 1.00 95.94 99 LYS A C 1
ATOM 830 O O . LYS A 1 99 ? 6.853 -8.066 -0.304 1.00 95.94 99 LYS A O 1
ATOM 835 N N . ILE A 1 100 ? 7.122 -6.350 -1.730 1.00 95.00 100 ILE A N 1
ATOM 836 C CA . ILE A 1 100 ? 6.651 -5.325 -0.782 1.00 95.00 100 ILE A CA 1
ATOM 837 C C . ILE A 1 100 ? 5.208 -5.595 -0.352 1.00 95.00 100 ILE A C 1
ATOM 839 O O . ILE A 1 100 ? 4.872 -5.407 0.813 1.00 95.00 100 ILE A O 1
ATOM 843 N N . LYS A 1 101 ? 4.355 -6.045 -1.274 1.00 94.69 101 LYS A N 1
ATOM 844 C CA . LYS A 1 101 ? 2.977 -6.418 -0.960 1.00 94.69 101 LYS A CA 1
ATOM 845 C C . LYS A 1 101 ? 2.926 -7.572 0.043 1.00 94.69 101 LYS A C 1
ATOM 847 O O . LYS A 1 101 ? 2.226 -7.464 1.041 1.00 94.69 101 LYS A O 1
ATOM 852 N N . THR A 1 102 ? 3.724 -8.615 -0.178 1.00 95.69 102 THR A N 1
ATOM 853 C CA . THR A 1 102 ? 3.831 -9.754 0.746 1.00 95.69 102 THR A CA 1
ATOM 854 C C . THR A 1 102 ? 4.314 -9.310 2.130 1.00 95.69 102 THR A C 1
ATOM 856 O O . THR A 1 102 ? 3.765 -9.749 3.137 1.00 95.69 102 THR A O 1
ATOM 859 N N . ASP A 1 103 ? 5.289 -8.399 2.195 1.00 93.56 103 ASP A N 1
ATOM 860 C CA . ASP A 1 103 ? 5.790 -7.849 3.461 1.00 93.56 103 ASP A CA 1
ATOM 861 C C . ASP A 1 103 ? 4.720 -7.016 4.196 1.00 93.56 103 ASP A C 1
ATOM 863 O O . ASP A 1 103 ? 4.573 -7.126 5.414 1.00 93.56 103 ASP A O 1
ATOM 867 N N . ILE A 1 104 ? 3.942 -6.205 3.466 1.00 93.00 104 ILE A N 1
ATOM 868 C CA . ILE A 1 104 ? 2.807 -5.448 4.020 1.00 93.00 104 ILE A CA 1
ATOM 869 C C . ILE A 1 104 ? 1.752 -6.406 4.582 1.00 93.00 104 ILE A C 1
ATOM 871 O O . ILE A 1 104 ? 1.316 -6.224 5.721 1.00 93.00 104 ILE A O 1
ATOM 875 N N . ASP A 1 105 ? 1.374 -7.428 3.813 1.00 92.81 105 ASP A N 1
ATOM 876 C CA . ASP A 1 105 ? 0.374 -8.417 4.216 1.00 92.81 105 ASP A CA 1
ATOM 877 C C . ASP A 1 105 ? 0.843 -9.182 5.467 1.00 92.81 105 ASP A C 1
ATOM 879 O O . ASP A 1 105 ? 0.070 -9.372 6.407 1.00 92.81 105 ASP A O 1
ATOM 883 N N . ALA A 1 106 ? 2.128 -9.549 5.533 1.00 93.06 106 ALA A N 1
ATOM 884 C CA . ALA A 1 106 ? 2.721 -10.210 6.694 1.00 93.06 106 ALA A CA 1
ATOM 885 C C . ALA A 1 106 ? 2.688 -9.329 7.954 1.00 93.06 106 ALA A C 1
ATOM 887 O O . ALA A 1 106 ? 2.328 -9.813 9.027 1.00 93.06 106 ALA A O 1
ATOM 888 N N . LEU A 1 107 ? 3.010 -8.036 7.836 1.00 90.06 107 LEU A N 1
ATOM 889 C CA . LEU A 1 107 ? 2.942 -7.092 8.959 1.00 90.06 107 LEU A CA 1
ATOM 890 C C . LEU A 1 107 ? 1.506 -6.876 9.451 1.00 90.06 107 LEU A C 1
ATOM 892 O O . LEU A 1 107 ? 1.273 -6.777 10.655 1.00 90.06 107 LEU A O 1
ATOM 896 N N . GLN A 1 108 ? 0.538 -6.812 8.534 1.00 88.62 108 GLN A N 1
ATOM 897 C CA . GLN A 1 108 ? -0.879 -6.643 8.869 1.00 88.62 108 GLN A CA 1
ATOM 898 C C . GLN A 1 108 ? -1.521 -7.919 9.429 1.00 88.62 108 GLN A C 1
ATOM 900 O O . GLN A 1 108 ? -2.506 -7.833 10.163 1.00 88.62 108 GLN A O 1
ATOM 905 N N . ALA A 1 109 ? -0.976 -9.096 9.111 1.00 90.12 109 ALA A N 1
ATOM 906 C CA . ALA A 1 109 ? -1.467 -10.376 9.612 1.00 90.12 109 ALA A CA 1
ATOM 907 C C . ALA A 1 109 ? -1.159 -10.611 11.100 1.00 90.12 109 ALA A C 1
ATOM 909 O O . ALA A 1 109 ? -1.786 -11.473 11.716 1.00 90.12 109 ALA A O 1
ATOM 910 N N . ILE A 1 110 ? -0.225 -9.856 11.692 1.00 88.62 110 ILE A N 1
ATOM 911 C CA . ILE A 1 110 ? 0.123 -9.984 13.110 1.00 88.62 110 ILE A CA 1
ATOM 912 C C . ILE A 1 110 ? -1.071 -9.549 13.970 1.00 88.62 110 ILE A C 1
ATOM 914 O O . ILE A 1 110 ? -1.462 -8.378 14.001 1.00 88.62 110 ILE A O 1
ATOM 918 N N . ARG A 1 111 ? -1.632 -10.520 14.697 1.00 87.25 111 ARG A N 1
ATOM 919 C CA . ARG A 1 111 ? -2.706 -10.328 15.672 1.00 87.25 111 ARG A CA 1
ATOM 920 C C . ARG A 1 111 ? -2.214 -10.674 17.069 1.00 87.25 111 ARG A C 1
ATOM 922 O O . ARG A 1 111 ? -1.731 -11.775 17.312 1.00 87.25 111 ARG A O 1
ATOM 929 N N . ILE A 1 112 ? -2.367 -9.725 17.979 1.00 88.69 112 ILE A N 1
ATOM 930 C CA . ILE A 1 112 ? -2.131 -9.871 19.408 1.00 88.69 112 ILE A CA 1
ATOM 931 C C . ILE A 1 112 ? -3.498 -10.062 20.055 1.00 88.69 112 ILE A C 1
ATOM 933 O O . ILE A 1 112 ? -4.272 -9.118 20.227 1.00 88.69 112 ILE A O 1
ATOM 937 N N . GLU A 1 113 ? -3.803 -11.314 20.364 1.00 87.88 113 GLU A N 1
ATOM 938 C CA . GLU A 1 113 ? -5.072 -11.721 20.959 1.00 87.88 113 GLU A CA 1
ATOM 939 C C . GLU A 1 113 ? -4.916 -11.923 22.471 1.00 87.88 113 GLU A C 1
ATOM 941 O O . GLU A 1 113 ? -3.804 -11.962 23.014 1.00 87.88 113 GLU A O 1
ATOM 946 N N . ASP A 1 114 ? -6.041 -11.969 23.178 1.00 86.88 114 ASP A N 1
ATOM 947 C CA . ASP A 1 114 ? -6.045 -12.366 24.584 1.00 86.88 114 ASP A CA 1
ATOM 948 C C . ASP A 1 114 ? -5.710 -13.851 24.708 1.00 86.88 114 ASP A C 1
ATOM 950 O O . ASP A 1 114 ? -6.127 -14.660 23.874 1.00 86.88 114 ASP A O 1
ATOM 954 N N . THR A 1 115 ? -5.009 -14.229 25.778 1.00 92.44 115 THR A N 1
ATOM 955 C CA . THR A 1 115 ? -4.986 -15.646 26.160 1.00 92.44 115 THR A CA 1
ATOM 956 C C . THR A 1 115 ? -6.381 -16.075 26.641 1.00 92.44 115 THR A C 1
ATOM 958 O O . THR A 1 115 ? -7.194 -15.223 27.024 1.00 92.44 115 THR A O 1
ATOM 961 N N . PRO A 1 116 ? -6.696 -17.383 26.661 1.00 91.94 116 PRO A N 1
ATOM 962 C CA . PRO A 1 116 ? -7.972 -17.865 27.188 1.00 91.94 116 PRO A CA 1
ATOM 963 C C . PRO A 1 116 ? -8.270 -17.358 28.607 1.00 91.94 116 PRO A C 1
ATOM 965 O O . PRO A 1 116 ? -9.403 -16.980 28.904 1.00 91.94 116 PRO A O 1
ATOM 968 N N . GLU A 1 117 ? -7.253 -17.285 29.466 1.00 92.88 117 GLU A N 1
ATOM 969 C CA . GLU A 1 117 ? -7.373 -16.811 30.846 1.00 92.88 117 GLU A CA 1
ATOM 970 C C . GLU A 1 117 ? -7.658 -15.305 30.913 1.00 92.88 117 GLU A C 1
ATOM 972 O O . GLU A 1 117 ? -8.530 -14.874 31.670 1.00 92.88 117 GLU A O 1
ATOM 977 N N . GLU A 1 118 ? -6.953 -14.497 30.115 1.00 91.75 118 GLU A N 1
ATOM 978 C CA . GLU A 1 118 ? -7.189 -13.050 30.019 1.00 91.75 118 GLU A CA 1
ATOM 979 C C . GLU A 1 118 ? -8.607 -12.753 29.511 1.00 91.75 118 GLU A C 1
ATOM 981 O O . GLU A 1 118 ? -9.307 -11.899 30.066 1.00 91.75 118 GLU A O 1
ATOM 986 N N . ALA A 1 119 ? -9.054 -13.495 28.493 1.00 92.44 119 ALA A N 1
ATOM 987 C CA . ALA A 1 119 ? -10.398 -13.381 27.941 1.00 92.44 119 ALA A CA 1
ATOM 988 C C . ALA A 1 119 ? -11.467 -13.752 28.982 1.00 92.44 119 ALA A C 1
ATOM 990 O O . ALA A 1 119 ? -12.452 -13.028 29.139 1.00 92.44 119 ALA A O 1
ATOM 991 N N . GLU A 1 120 ? -11.262 -14.834 29.740 1.00 94.50 120 GLU A N 1
ATOM 992 C CA . GLU A 1 120 ? -12.179 -15.251 30.805 1.00 94.50 120 GLU A CA 1
ATOM 993 C C . GLU A 1 120 ? -12.256 -14.208 31.932 1.00 94.50 120 GLU A C 1
ATOM 995 O O . GLU A 1 120 ? -13.346 -13.883 32.417 1.00 94.50 120 GLU A O 1
ATOM 1000 N N . GLN A 1 121 ? -11.117 -13.647 32.345 1.00 94.94 121 GLN A N 1
ATOM 1001 C CA . GLN A 1 121 ? -11.073 -12.596 33.365 1.00 94.94 121 GLN A CA 1
ATOM 1002 C C . GLN A 1 121 ? -11.799 -11.330 32.905 1.00 94.94 121 GLN A C 1
ATOM 1004 O O . GLN A 1 121 ? -12.602 -10.770 33.661 1.00 94.94 121 GLN A O 1
ATOM 1009 N N . LEU A 1 122 ? -11.560 -10.899 31.664 1.00 94.56 122 LEU A N 1
ATOM 1010 C CA . LEU A 1 122 ? -12.243 -9.753 31.070 1.00 94.56 122 LEU A CA 1
ATOM 1011 C C . LEU A 1 122 ? -13.754 -9.992 30.984 1.00 94.56 122 LEU A C 1
ATOM 1013 O O . LEU A 1 122 ? -14.544 -9.105 31.316 1.00 94.56 122 LEU A O 1
ATOM 1017 N N . GLU A 1 123 ? -14.162 -11.197 30.587 1.00 94.88 123 GLU A N 1
ATOM 1018 C CA . GLU A 1 123 ? -15.562 -11.589 30.489 1.00 94.88 123 GLU A CA 1
ATOM 1019 C C . GLU A 1 123 ? -16.247 -11.507 31.858 1.00 94.88 123 GLU A C 1
ATOM 1021 O O . GLU A 1 123 ? -17.242 -10.789 31.993 1.00 94.88 123 GLU A O 1
ATOM 1026 N N . LYS A 1 124 ? -15.669 -12.125 32.897 1.00 96.50 124 LYS A N 1
ATOM 1027 C CA . LYS A 1 124 ? -16.185 -12.061 34.279 1.00 96.50 124 LYS A CA 1
ATOM 1028 C C . LYS A 1 124 ? -16.277 -10.626 34.795 1.00 96.50 124 LYS A C 1
ATOM 1030 O O . LYS A 1 124 ? -17.316 -10.220 35.321 1.00 96.50 124 LYS A O 1
ATOM 1035 N N . ALA A 1 125 ? -15.223 -9.833 34.610 1.00 95.50 125 ALA A N 1
ATOM 1036 C CA . ALA A 1 125 ? -15.203 -8.438 35.041 1.00 95.50 125 ALA A CA 1
ATOM 1037 C C . ALA A 1 125 ? -16.262 -7.597 34.300 1.00 95.50 125 ALA A C 1
ATOM 1039 O O . ALA A 1 125 ? -16.928 -6.751 34.903 1.00 95.50 125 ALA A O 1
ATOM 1040 N N . SER A 1 126 ? -16.468 -7.858 33.005 1.00 96.00 126 SER A N 1
ATOM 1041 C CA . SER A 1 126 ? -17.481 -7.162 32.205 1.00 96.00 126 SER A CA 1
ATOM 1042 C C . SER A 1 126 ? -18.903 -7.540 32.612 1.00 96.00 126 SER A C 1
ATOM 1044 O O . SER A 1 126 ? -19.774 -6.677 32.633 1.00 96.00 126 SER A O 1
ATOM 1046 N N . GLN A 1 127 ? -19.149 -8.800 32.985 1.00 95.69 127 GLN A N 1
ATOM 1047 C CA . GLN A 1 127 ? -20.451 -9.238 33.490 1.00 95.69 127 GLN A CA 1
ATOM 1048 C C . GLN A 1 127 ? -20.786 -8.538 34.805 1.00 95.69 127 GLN A C 1
ATOM 1050 O O . GLN A 1 127 ? -21.893 -8.027 34.963 1.00 95.69 127 GLN A O 1
ATOM 1055 N N . PHE A 1 128 ? -19.814 -8.431 35.715 1.00 96.12 128 PHE A N 1
ATOM 1056 C CA . PHE A 1 128 ? -19.996 -7.683 36.956 1.00 96.12 128 PHE A CA 1
ATOM 1057 C C . PHE A 1 128 ? -20.358 -6.214 36.685 1.00 96.12 128 PHE A C 1
ATOM 1059 O O . PHE A 1 128 ? -21.340 -5.710 37.234 1.00 96.12 128 PHE A O 1
ATOM 1066 N N . LYS A 1 129 ? -19.650 -5.544 35.762 1.00 96.44 129 LYS A N 1
ATOM 1067 C CA . LYS A 1 129 ? -20.007 -4.171 35.362 1.00 96.44 129 LYS A CA 1
ATOM 1068 C C . LYS A 1 129 ? -21.348 -4.056 34.653 1.00 96.44 129 LYS A C 1
ATOM 1070 O O . LYS A 1 129 ? -22.058 -3.080 34.875 1.00 96.44 129 LYS A O 1
ATOM 1075 N N . LEU A 1 130 ? -21.730 -5.037 33.844 1.00 95.88 130 LEU A N 1
ATOM 1076 C CA . LEU A 1 130 ? -23.047 -5.063 33.218 1.00 95.88 130 LEU A CA 1
ATOM 1077 C C . LEU A 1 130 ? -24.156 -5.089 34.277 1.00 95.88 130 LEU A C 1
ATOM 1079 O O . LEU A 1 130 ? -25.105 -4.314 34.173 1.00 95.88 130 LEU A O 1
ATOM 1083 N N . TYR A 1 131 ? -24.018 -5.917 35.316 1.00 95.19 131 TYR A N 1
ATOM 1084 C CA . TYR A 1 131 ? -24.978 -5.941 36.421 1.00 95.19 131 TYR A CA 1
ATOM 1085 C C . TYR A 1 131 ? -25.041 -4.601 37.158 1.00 95.19 131 TYR A C 1
ATOM 1087 O O . TYR A 1 131 ? -26.137 -4.097 37.407 1.00 95.19 131 TYR A O 1
ATOM 1095 N N . GLU A 1 132 ? -23.895 -3.973 37.434 1.00 94.00 132 GLU A N 1
ATOM 1096 C CA . GLU A 1 132 ? -23.878 -2.623 38.006 1.00 94.00 132 GLU A CA 1
ATOM 1097 C C . GLU A 1 132 ? -24.625 -1.607 37.129 1.00 94.00 132 GLU A C 1
ATOM 1099 O O . GLU A 1 132 ? -25.405 -0.810 37.654 1.00 94.00 132 GLU A O 1
ATOM 1104 N N . TYR A 1 133 ? -24.445 -1.638 35.804 1.00 94.44 133 TYR A N 1
ATOM 1105 C CA . TYR A 1 133 ? -25.177 -0.749 34.900 1.00 94.44 133 TYR A CA 1
ATOM 1106 C C . TYR A 1 133 ? -26.677 -1.022 34.920 1.00 94.44 133 TYR A C 1
ATOM 1108 O O . TYR A 1 133 ? -27.459 -0.077 35.013 1.00 94.44 133 TYR A O 1
ATOM 1116 N N . LEU A 1 134 ? -27.093 -2.289 34.902 1.00 92.06 134 LEU A N 1
ATOM 1117 C CA . LEU A 1 134 ? -28.507 -2.664 34.944 1.00 92.06 134 LEU A CA 1
ATOM 1118 C C . LEU A 1 134 ? -29.192 -2.185 36.230 1.00 92.06 134 LEU A C 1
ATOM 1120 O O . LEU A 1 134 ? -30.303 -1.671 36.154 1.00 92.06 134 LEU A O 1
ATOM 1124 N N . THR A 1 135 ? -28.527 -2.255 37.389 1.00 90.88 135 THR A N 1
ATOM 1125 C CA . THR A 1 135 ? -29.093 -1.711 38.646 1.00 90.88 135 THR A CA 1
ATOM 1126 C C . THR A 1 135 ? -29.277 -0.193 38.632 1.00 90.88 135 THR A C 1
ATOM 1128 O O . THR A 1 135 ? -30.085 0.346 39.384 1.00 90.88 135 THR A O 1
ATOM 1131 N N . GLN A 1 136 ? -28.544 0.508 37.769 1.00 89.56 136 GLN A N 1
ATOM 1132 C CA . GLN A 1 136 ? -28.595 1.960 37.633 1.00 89.56 136 GLN A CA 1
ATOM 1133 C C . GLN A 1 136 ? -29.514 2.430 36.497 1.00 89.56 136 GLN A C 1
ATOM 1135 O O . GLN A 1 136 ? -29.684 3.644 36.327 1.00 89.56 136 GLN A O 1
ATOM 1140 N N . LEU A 1 137 ? -30.073 1.511 35.710 1.00 88.75 137 LEU A N 1
ATOM 1141 C CA . LEU A 1 137 ? -30.924 1.805 34.563 1.00 88.75 137 LEU A CA 1
ATOM 1142 C C . LEU A 1 137 ? -32.374 1.428 34.853 1.00 88.75 137 LEU A C 1
ATOM 1144 O O . LEU A 1 137 ? -32.664 0.445 35.526 1.00 88.75 137 LEU A O 1
ATOM 1148 N N . ASN A 1 138 ? -33.302 2.222 34.319 1.00 79.06 138 ASN A N 1
ATOM 1149 C CA . ASN A 1 138 ? -34.729 1.949 34.452 1.00 79.06 138 ASN A CA 1
ATOM 1150 C C . ASN A 1 138 ? -35.240 1.203 33.212 1.00 79.06 138 ASN A C 1
ATOM 1152 O O . ASN A 1 138 ? -35.218 1.799 32.134 1.00 79.06 138 ASN A O 1
ATOM 1156 N N . PRO A 1 139 ? -35.779 -0.024 33.335 1.00 67.19 139 PRO A N 1
ATOM 1157 C CA . PRO A 1 139 ? -36.163 -0.829 32.172 1.00 67.19 139 PRO A CA 1
ATOM 1158 C C . PRO A 1 139 ? -37.318 -0.253 31.338 1.00 67.19 139 PRO A C 1
ATOM 1160 O O . PRO A 1 139 ? -37.433 -0.580 30.164 1.00 67.19 139 PRO A O 1
ATOM 1163 N N . LYS A 1 140 ? -38.223 0.551 31.931 1.00 59.53 140 LYS A N 1
ATOM 1164 C CA . LYS A 1 140 ? -39.520 0.896 31.300 1.00 59.53 140 LYS A CA 1
ATOM 1165 C C . LYS A 1 140 ? -40.076 2.307 31.570 1.00 59.53 140 LYS A C 1
ATOM 1167 O O . LYS A 1 140 ? -41.271 2.512 31.402 1.00 59.53 140 LYS A O 1
ATOM 1172 N N . GLY A 1 141 ? -39.269 3.286 31.995 1.00 55.25 141 GLY A N 1
ATOM 1173 C CA . GLY A 1 141 ? -39.836 4.585 32.424 1.00 55.25 141 GLY A CA 1
ATOM 1174 C C . GLY A 1 141 ? -39.081 5.866 32.078 1.00 55.25 141 GLY A C 1
ATOM 1175 O O . GLY A 1 141 ? -39.707 6.916 31.993 1.00 55.25 141 GLY A O 1
ATOM 1176 N N . ASN A 1 142 ? -37.759 5.831 31.876 1.00 75.31 142 ASN A N 1
ATOM 1177 C CA . ASN A 1 142 ? -36.975 7.060 31.706 1.00 75.31 142 ASN A CA 1
ATOM 1178 C C . ASN A 1 142 ? -35.889 6.913 30.630 1.00 75.31 142 ASN A C 1
ATOM 1180 O O . ASN A 1 142 ? -34.698 6.837 30.936 1.00 75.31 142 ASN A O 1
ATOM 1184 N N . ILE A 1 143 ? -36.313 6.861 29.363 1.00 75.25 143 ILE A N 1
ATOM 1185 C CA . ILE A 1 143 ? -35.413 6.743 28.202 1.00 75.25 143 ILE A CA 1
ATOM 1186 C C . ILE A 1 143 ? -34.423 7.916 28.164 1.00 75.25 143 ILE A C 1
ATOM 1188 O O . ILE A 1 143 ? -33.231 7.700 27.968 1.00 75.25 143 ILE A O 1
ATOM 1192 N N . GLU A 1 144 ? -34.881 9.147 28.413 1.00 80.50 144 GLU A N 1
ATOM 1193 C CA . GLU A 1 144 ? -34.039 10.355 28.441 1.00 80.50 144 GLU A CA 1
ATOM 1194 C C . GLU A 1 144 ? -32.928 10.252 29.509 1.00 80.50 144 GLU A C 1
ATOM 1196 O O . GLU A 1 144 ? -31.751 10.525 29.255 1.00 80.50 144 GLU A O 1
ATOM 1201 N N . GLY A 1 145 ? -33.289 9.790 30.711 1.00 84.38 145 GLY A N 1
ATOM 1202 C CA . GLY A 1 145 ? -32.365 9.573 31.821 1.00 84.38 145 GLY A CA 1
ATOM 1203 C C . GLY A 1 145 ? -31.360 8.456 31.545 1.00 84.38 145 GLY A C 1
ATOM 1204 O O . GLY A 1 145 ? -30.169 8.624 31.822 1.00 84.38 145 GLY A O 1
ATOM 1205 N N . ASN A 1 146 ? -31.811 7.351 30.945 1.00 86.44 146 ASN A N 1
ATOM 1206 C CA . ASN A 1 146 ? -30.941 6.255 30.518 1.00 86.44 146 ASN A CA 1
ATOM 1207 C C . ASN A 1 146 ? -29.962 6.725 29.429 1.00 86.44 146 ASN A C 1
ATOM 1209 O O . ASN A 1 146 ? -28.762 6.482 29.553 1.00 86.44 146 ASN A O 1
ATOM 1213 N N . LYS A 1 147 ? -30.431 7.479 28.423 1.00 86.50 147 LYS A N 1
ATOM 1214 C CA . LYS A 1 147 ? -29.586 8.072 27.370 1.00 86.50 147 LYS A CA 1
ATOM 1215 C C . LYS A 1 147 ? -28.495 8.965 27.949 1.00 86.50 147 LYS A C 1
ATOM 1217 O O . LYS A 1 147 ? -27.341 8.862 27.540 1.00 86.50 147 LYS A O 1
ATOM 1222 N N . ARG A 1 148 ? -28.821 9.802 28.940 1.00 88.19 148 ARG A N 1
ATOM 1223 C CA . ARG A 1 148 ? -27.831 10.671 29.598 1.00 88.19 148 ARG A CA 1
ATOM 1224 C C . ARG A 1 148 ? -26.759 9.874 30.349 1.00 88.19 148 ARG A C 1
ATOM 1226 O O . ARG A 1 148 ? -25.580 10.211 30.257 1.00 88.19 148 ARG A O 1
ATOM 1233 N N . ARG A 1 149 ? -27.148 8.823 31.080 1.00 90.44 149 ARG A N 1
ATOM 1234 C CA . ARG A 1 149 ? -26.205 7.942 31.799 1.00 90.44 149 ARG A CA 1
ATOM 1235 C C . ARG A 1 149 ? -25.299 7.191 30.826 1.00 90.44 149 ARG A C 1
ATOM 1237 O O . ARG A 1 149 ? -24.079 7.263 30.953 1.00 90.44 149 ARG A O 1
ATOM 1244 N N . LEU A 1 150 ? -25.892 6.569 29.808 1.00 90.69 150 LEU A N 1
ATOM 1245 C CA . LEU A 1 150 ? -25.166 5.824 28.780 1.00 90.69 150 LEU A CA 1
ATOM 1246 C C . LEU A 1 150 ? -24.218 6.715 27.985 1.00 90.69 150 LEU A C 1
ATOM 1248 O O . LEU A 1 150 ? -23.084 6.319 27.736 1.00 90.69 150 LEU A O 1
ATOM 1252 N N . GLY A 1 151 ? -24.632 7.942 27.663 1.00 90.12 151 GLY A N 1
ATOM 1253 C CA . GLY A 1 151 ? -23.766 8.917 27.006 1.00 90.12 151 GLY A CA 1
ATOM 1254 C C . GLY A 1 151 ? -22.520 9.260 27.827 1.00 90.12 151 GLY A C 1
ATOM 1255 O O . GLY A 1 151 ? -21.435 9.392 27.261 1.00 90.12 151 GLY A O 1
ATOM 1256 N N . ASN A 1 152 ? -22.641 9.344 29.157 1.00 91.38 152 ASN A N 1
ATOM 1257 C CA . ASN A 1 152 ? -21.489 9.553 30.036 1.00 91.38 152 ASN A CA 1
ATOM 1258 C C . ASN A 1 152 ? -20.570 8.325 30.084 1.00 91.38 152 ASN A C 1
ATOM 1260 O O . ASN A 1 152 ? -19.356 8.480 29.962 1.00 91.38 152 ASN A O 1
ATOM 1264 N N . TRP A 1 153 ? -21.127 7.119 30.217 1.00 94.62 153 TRP A N 1
ATOM 1265 C CA . TRP A 1 153 ? -20.336 5.882 30.275 1.00 94.62 153 TRP A CA 1
ATOM 1266 C C . TRP A 1 153 ? -19.637 5.563 28.946 1.00 94.62 153 TRP A C 1
ATOM 1268 O O . TRP A 1 153 ? -18.490 5.129 28.939 1.00 94.62 153 TRP A O 1
ATOM 1278 N N . CYS A 1 154 ? -20.272 5.865 27.810 1.00 93.12 154 CYS A N 1
ATOM 1279 C CA . CYS A 1 154 ? -19.692 5.639 26.483 1.00 93.12 154 CYS A CA 1
ATOM 1280 C C . CYS A 1 154 ? -18.609 6.661 26.096 1.00 93.12 154 CYS A C 1
ATOM 1282 O O . CYS A 1 154 ? -17.982 6.502 25.052 1.00 93.12 154 CYS A O 1
ATOM 1284 N N . LYS A 1 155 ? -18.375 7.715 26.893 1.00 90.75 155 LYS A N 1
ATOM 1285 C CA . LYS A 1 155 ? -17.448 8.796 26.520 1.00 90.75 155 LYS A CA 1
ATOM 1286 C C . LYS A 1 155 ? -15.987 8.345 26.494 1.00 90.75 155 LYS A C 1
ATOM 1288 O O . LYS A 1 155 ? -15.271 8.714 25.574 1.00 90.75 155 LYS A O 1
ATOM 1293 N N . ASN A 1 156 ? -15.547 7.603 27.509 1.00 90.25 156 ASN A N 1
ATOM 1294 C CA . ASN A 1 156 ? -14.186 7.065 27.628 1.00 90.25 156 ASN A CA 1
ATOM 1295 C C . ASN A 1 156 ? -14.195 5.792 28.496 1.00 90.25 156 ASN A C 1
ATOM 1297 O O . ASN A 1 156 ? -13.637 5.805 29.593 1.00 90.25 156 ASN A O 1
ATOM 1301 N N . PRO A 1 157 ? -14.851 4.712 28.044 1.00 93.62 157 PRO A N 1
ATOM 1302 C CA . PRO A 1 157 ? -14.922 3.489 28.825 1.00 93.62 157 PRO A CA 1
ATOM 1303 C C . PRO A 1 157 ? -13.557 2.797 28.868 1.00 93.62 157 PRO A C 1
ATOM 1305 O O . PRO A 1 157 ? -12.793 2.803 27.894 1.00 93.62 157 PRO A O 1
ATOM 1308 N N . THR A 1 158 ? -13.267 2.163 29.998 1.00 94.44 158 THR A N 1
ATOM 1309 C CA . THR A 1 158 ? -12.240 1.119 30.072 1.00 94.44 158 THR A CA 1
ATOM 1310 C C . THR A 1 158 ? -12.640 -0.069 29.194 1.00 94.44 158 THR A C 1
ATOM 1312 O O . THR A 1 158 ? -13.796 -0.209 28.796 1.00 94.44 158 THR A O 1
ATOM 1315 N N . ARG A 1 159 ? -11.698 -0.964 28.897 1.00 93.62 159 ARG A N 1
ATOM 1316 C CA . ARG A 1 159 ? -11.959 -2.155 28.075 1.00 93.62 159 ARG A CA 1
ATOM 1317 C C . ARG A 1 159 ? -13.096 -3.025 28.633 1.00 93.62 159 ARG A C 1
ATOM 1319 O O . ARG A 1 159 ? -13.988 -3.439 27.896 1.00 93.62 159 ARG A O 1
ATOM 1326 N N . THR A 1 160 ? -13.095 -3.236 29.947 1.00 95.50 160 THR A N 1
ATOM 1327 C CA . THR A 1 160 ? -14.125 -3.985 30.680 1.00 95.50 160 THR A CA 1
ATOM 1328 C C . THR A 1 160 ? -15.498 -3.326 30.578 1.00 95.50 160 THR A C 1
ATOM 1330 O O . THR A 1 160 ? -16.494 -3.989 30.288 1.00 95.50 160 THR A O 1
ATOM 1333 N N . GLU A 1 161 ? -15.554 -2.009 30.783 1.00 95.81 161 GLU A N 1
ATOM 1334 C CA . GLU A 1 161 ? -16.786 -1.228 30.657 1.00 95.81 161 GLU A CA 1
ATOM 1335 C C . GLU A 1 161 ? -17.286 -1.214 29.213 1.00 95.81 161 GLU A C 1
ATOM 1337 O O . GLU A 1 161 ? -18.484 -1.341 28.981 1.00 95.81 161 GLU A O 1
ATOM 1342 N N . ALA A 1 162 ? -16.384 -1.129 28.234 1.00 96.12 162 ALA A N 1
ATOM 1343 C CA . ALA A 1 162 ? -16.738 -1.143 26.824 1.00 96.12 162 ALA A CA 1
ATOM 1344 C C . ALA A 1 162 ? -17.385 -2.475 26.418 1.00 96.12 162 ALA A C 1
ATOM 1346 O O . ALA A 1 162 ? -18.395 -2.483 25.709 1.00 96.12 162 ALA A O 1
ATOM 1347 N N . LEU A 1 163 ? -16.862 -3.599 26.921 1.00 96.06 163 LEU A N 1
ATOM 1348 C CA . LEU A 1 163 ? -17.454 -4.919 26.707 1.00 96.06 163 LEU A CA 1
ATOM 1349 C C . LEU A 1 163 ? -18.838 -5.032 27.366 1.00 96.06 163 LEU A C 1
ATOM 1351 O O . LEU A 1 163 ? -19.789 -5.498 26.735 1.00 96.06 163 LEU A O 1
ATOM 1355 N N . ALA A 1 164 ? -18.982 -4.541 28.599 1.00 96.50 164 ALA A N 1
ATOM 1356 C CA . ALA A 1 164 ? -20.260 -4.510 29.309 1.00 96.50 164 ALA A CA 1
ATOM 1357 C C . ALA A 1 164 ? -21.312 -3.649 28.580 1.00 96.50 164 ALA A C 1
ATOM 1359 O O . ALA A 1 164 ? -22.436 -4.092 28.345 1.00 96.50 164 ALA A O 1
ATOM 1360 N N . LEU A 1 165 ? -20.939 -2.439 28.157 1.00 96.25 165 LEU A N 1
ATOM 1361 C CA . LEU A 1 165 ? -21.805 -1.523 27.408 1.00 96.25 165 LEU A CA 1
ATOM 1362 C C . LEU A 1 165 ? -22.170 -2.074 26.027 1.00 96.25 165 LEU A C 1
ATOM 1364 O O . LEU A 1 165 ? -23.285 -1.858 25.560 1.00 96.25 165 LEU A O 1
ATOM 1368 N N . THR A 1 166 ? -21.275 -2.827 25.386 1.00 95.44 166 THR A N 1
ATOM 1369 C CA . THR A 1 166 ? -21.574 -3.481 24.104 1.00 95.44 166 THR A CA 1
ATOM 1370 C C . THR A 1 166 ? -22.647 -4.549 24.270 1.00 95.44 166 THR A C 1
ATOM 1372 O O . THR A 1 166 ? -23.603 -4.562 23.497 1.00 95.44 166 THR A O 1
ATOM 1375 N N . LYS A 1 167 ? -22.568 -5.373 25.323 1.00 95.00 167 LYS A N 1
ATOM 1376 C CA . LYS A 1 167 ? -23.634 -6.332 25.665 1.00 95.00 167 LYS A CA 1
ATOM 1377 C C . LYS A 1 167 ? -24.960 -5.623 25.920 1.00 95.00 167 LYS A C 1
ATOM 1379 O O . LYS A 1 167 ? -25.985 -6.028 25.382 1.00 95.00 167 LYS A O 1
ATOM 1384 N N . LEU A 1 168 ? -24.926 -4.522 26.671 1.00 93.75 168 LEU A N 1
ATOM 1385 C CA . LEU A 1 168 ? -26.102 -3.696 26.937 1.00 93.75 168 LEU A CA 1
ATOM 1386 C C . LEU A 1 168 ? -26.698 -3.095 25.649 1.00 93.75 168 LEU A C 1
ATOM 1388 O O . LEU A 1 168 ? -27.914 -3.004 25.524 1.00 93.75 168 LEU A O 1
ATOM 1392 N N . SER A 1 169 ? -25.865 -2.739 24.665 1.00 92.06 169 SER A N 1
ATOM 1393 C CA . SER A 1 169 ? -26.310 -2.158 23.387 1.00 92.06 169 SER A CA 1
ATOM 1394 C C . SER A 1 169 ? -27.091 -3.115 22.485 1.00 92.06 169 SER A C 1
ATOM 1396 O O . SER A 1 169 ? -27.755 -2.665 21.549 1.00 92.06 169 SER A O 1
ATOM 1398 N N . ILE A 1 170 ? -27.004 -4.417 22.762 1.00 92.62 170 ILE A N 1
ATOM 1399 C CA . ILE A 1 170 ? -27.704 -5.482 22.036 1.00 92.62 170 ILE A CA 1
ATOM 1400 C C . ILE A 1 170 ? -29.035 -5.828 22.728 1.00 92.62 170 ILE A C 1
ATOM 1402 O O . ILE A 1 170 ? -29.918 -6.407 22.103 1.00 92.62 170 ILE A O 1
ATOM 1406 N N . MET A 1 171 ? -29.215 -5.449 23.998 1.00 91.12 171 MET A N 1
ATOM 1407 C CA . MET A 1 171 ? -30.461 -5.682 24.732 1.00 91.12 171 MET A CA 1
ATOM 1408 C C . MET A 1 171 ? -31.590 -4.808 24.178 1.00 91.12 171 MET A C 1
ATOM 1410 O O . MET A 1 171 ? -31.421 -3.597 24.013 1.00 91.12 171 MET A O 1
ATOM 1414 N N . ASN A 1 172 ? -32.755 -5.410 23.933 1.00 87.62 172 ASN A N 1
ATOM 1415 C CA . ASN A 1 172 ? -33.909 -4.737 23.327 1.00 87.62 172 ASN A CA 1
ATOM 1416 C C . ASN A 1 172 ? -34.389 -3.528 24.144 1.00 87.62 172 ASN A C 1
ATOM 1418 O O . ASN A 1 172 ? -34.894 -2.562 23.587 1.00 87.62 172 ASN A O 1
ATOM 1422 N N . GLU A 1 173 ? -34.220 -3.563 25.464 1.00 86.62 173 GLU A N 1
ATOM 1423 C CA . GLU A 1 173 ? -34.655 -2.507 26.378 1.00 86.62 173 GLU A CA 1
ATOM 1424 C C . GLU A 1 173 ? -33.793 -1.238 26.283 1.00 86.62 173 GLU A C 1
ATOM 1426 O O . GLU A 1 173 ? -34.240 -0.156 26.668 1.00 86.62 173 GLU A O 1
ATOM 1431 N N . TYR A 1 174 ? -32.555 -1.359 25.790 1.00 87.75 174 TYR A N 1
ATOM 1432 C CA . TYR A 1 174 ? -31.560 -0.285 25.828 1.00 87.75 174 TYR A CA 1
ATOM 1433 C C . TYR A 1 174 ? -30.936 0.037 24.470 1.00 87.75 174 TYR A C 1
ATOM 1435 O O . TYR A 1 174 ? -30.265 1.063 24.361 1.00 87.75 174 TYR A O 1
ATOM 1443 N N . CYS A 1 175 ? -31.152 -0.779 23.435 1.00 86.12 175 CYS A N 1
ATOM 1444 C CA . CYS A 1 175 ? -30.519 -0.624 22.123 1.00 86.12 175 CYS A CA 1
ATOM 1445 C C . CYS A 1 175 ? -30.747 0.769 21.504 1.00 86.12 175 CYS A C 1
ATOM 1447 O O . CYS A 1 175 ? -29.797 1.378 21.005 1.00 86.12 175 CYS A O 1
ATOM 1449 N N . ASP A 1 176 ? -31.950 1.333 21.654 1.00 87.19 176 ASP A N 1
ATOM 1450 C CA . ASP A 1 176 ? -32.329 2.672 21.168 1.00 87.19 176 ASP A CA 1
ATOM 1451 C C . ASP A 1 176 ? -31.627 3.826 21.906 1.00 87.19 176 ASP A C 1
ATOM 1453 O O . ASP A 1 176 ? -31.683 4.992 21.497 1.00 87.19 176 ASP A O 1
ATOM 1457 N N . CYS A 1 177 ? -30.951 3.528 23.017 1.00 86.94 177 CYS A N 1
ATOM 1458 C CA . CYS A 1 177 ? -30.142 4.497 23.746 1.00 86.94 177 CYS A CA 1
ATOM 1459 C C . CYS A 1 177 ? -28.707 4.604 23.202 1.00 86.94 177 CYS A C 1
ATOM 1461 O O . CYS A 1 177 ? -27.990 5.536 23.576 1.00 86.94 177 CYS A O 1
ATOM 1463 N N . PHE A 1 178 ? -28.280 3.697 22.314 1.00 90.50 178 PHE A N 1
ATOM 1464 C CA . PHE A 1 178 ? -26.931 3.680 21.749 1.00 90.50 178 PHE A CA 1
ATOM 1465 C C . PHE A 1 178 ? -26.889 4.278 20.345 1.00 90.50 178 PHE A C 1
ATOM 1467 O O . PHE A 1 178 ? -27.384 3.704 19.377 1.00 90.50 178 PHE A O 1
ATOM 1474 N N . THR A 1 179 ? -26.205 5.413 20.219 1.00 90.44 179 THR A N 1
ATOM 1475 C CA . THR A 1 179 ? -25.924 6.015 18.911 1.00 90.44 179 THR A CA 1
ATOM 1476 C C . THR A 1 179 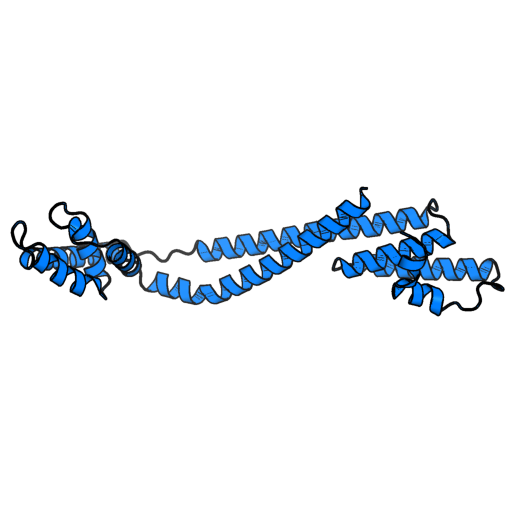? -24.860 5.215 18.143 1.00 90.44 179 THR A C 1
ATOM 1478 O O . THR A 1 179 ? -24.026 4.554 18.771 1.00 90.44 179 THR A O 1
ATOM 1481 N N . PRO A 1 180 ? -24.813 5.307 16.799 1.00 91.94 180 PRO A N 1
ATOM 1482 C CA . PRO A 1 180 ? -23.760 4.675 15.996 1.00 91.94 180 PRO A CA 1
ATOM 1483 C C . PRO A 1 180 ? -22.344 5.041 16.464 1.00 91.94 180 PRO A C 1
ATOM 1485 O O . PRO A 1 180 ? -21.504 4.166 16.644 1.00 91.94 180 PRO A O 1
ATOM 1488 N N . ARG A 1 181 ? -22.124 6.316 16.805 1.00 92.31 181 ARG A N 1
ATOM 1489 C CA . ARG A 1 181 ? -20.844 6.820 17.324 1.00 92.31 181 ARG A CA 1
ATOM 1490 C C . ARG A 1 181 ? -20.404 6.134 18.622 1.00 92.31 181 ARG A C 1
ATOM 1492 O O . ARG A 1 181 ? -19.212 5.916 18.839 1.00 92.31 181 ARG A O 1
ATOM 1499 N N . TYR A 1 182 ? -21.347 5.804 19.507 1.00 92.25 182 TYR A N 1
ATOM 1500 C CA . TYR A 1 182 ? -21.021 5.053 20.721 1.00 92.25 182 TYR A CA 1
ATOM 1501 C C . TYR A 1 182 ? -20.592 3.632 20.382 1.00 92.25 182 TYR A C 1
ATOM 1503 O O . TYR A 1 182 ? -19.592 3.172 20.916 1.00 92.25 182 TYR A O 1
ATOM 1511 N N . LYS A 1 183 ? -21.284 2.965 19.455 1.00 91.44 183 LYS A N 1
ATOM 1512 C CA . LYS A 1 183 ? -20.921 1.609 19.019 1.00 91.44 183 LYS A CA 1
ATOM 1513 C C . LYS A 1 183 ? -19.517 1.566 18.409 1.00 91.44 183 LYS A C 1
ATOM 1515 O O . LYS A 1 183 ? -18.748 0.676 18.754 1.00 91.44 183 LYS A O 1
ATOM 1520 N N . GLU A 1 184 ? -19.153 2.562 17.602 1.00 92.38 184 GLU A N 1
ATOM 1521 C CA . GLU A 1 184 ? -17.786 2.719 17.078 1.00 92.38 184 GLU A CA 1
ATOM 1522 C C . GLU A 1 184 ? -16.764 2.859 18.214 1.00 92.38 184 GLU A C 1
ATOM 1524 O O . GLU A 1 184 ? -15.834 2.060 18.315 1.00 92.38 184 GLU A O 1
ATOM 1529 N N . THR A 1 185 ? -16.996 3.795 19.141 1.00 92.12 185 THR A N 1
ATOM 1530 C CA . THR A 1 185 ? -16.098 4.026 20.290 1.00 92.12 185 THR A CA 1
ATOM 1531 C C . THR A 1 185 ? -15.920 2.759 21.134 1.00 92.12 185 THR A C 1
ATOM 1533 O O . THR A 1 185 ? -14.812 2.433 21.556 1.00 92.12 185 THR A O 1
ATOM 1536 N N . LEU A 1 186 ? -17.005 2.021 21.379 1.00 93.88 186 LEU A N 1
ATOM 1537 C CA . LEU A 1 186 ? -16.973 0.769 22.132 1.00 93.88 186 LEU A CA 1
ATOM 1538 C C . LEU A 1 186 ? -16.186 -0.310 21.386 1.00 93.88 186 LEU A C 1
ATOM 1540 O O . LEU A 1 186 ? -15.350 -0.976 21.995 1.00 93.88 186 LEU A O 1
ATOM 1544 N N . SER A 1 187 ? -16.393 -0.437 20.072 1.00 92.00 187 SER A N 1
ATOM 1545 C CA . SER A 1 187 ? -15.670 -1.406 19.245 1.00 92.00 187 SER A CA 1
ATOM 1546 C C . SER A 1 187 ? -14.161 -1.160 19.242 1.00 92.00 187 SER A C 1
ATOM 1548 O O . SER A 1 187 ? -13.392 -2.113 19.319 1.00 92.00 187 SER A O 1
ATOM 1550 N N . GLU A 1 188 ? -13.727 0.103 19.257 1.00 90.44 188 GLU A N 1
ATOM 1551 C CA . GLU A 1 188 ? -12.314 0.465 19.380 1.00 90.44 188 GLU A CA 1
ATOM 1552 C C . GLU A 1 188 ? -11.761 0.156 20.775 1.00 90.44 188 GLU A C 1
ATOM 1554 O O . GLU A 1 188 ? -10.637 -0.327 20.905 1.00 90.44 188 GLU A O 1
ATOM 1559 N N . ARG A 1 189 ? -12.548 0.411 21.828 1.00 92.19 189 ARG A N 1
ATOM 1560 C CA . ARG A 1 189 ? -12.127 0.252 23.230 1.00 92.19 189 ARG A CA 1
ATOM 1561 C C . ARG A 1 189 ? -12.103 -1.196 23.719 1.00 92.19 189 ARG A C 1
ATOM 1563 O O . ARG A 1 189 ? -11.391 -1.473 24.679 1.00 92.19 189 ARG A O 1
ATOM 1570 N N . ILE A 1 190 ? -12.847 -2.109 23.088 1.00 92.12 190 ILE A N 1
ATOM 1571 C CA . ILE A 1 190 ? -12.802 -3.552 23.396 1.00 92.12 190 ILE A CA 1
ATOM 1572 C C . ILE A 1 190 ? -11.482 -4.187 22.935 1.00 92.12 190 ILE A C 1
ATOM 1574 O O . ILE A 1 190 ? -11.044 -5.194 23.503 1.00 92.12 190 ILE A O 1
ATOM 1578 N N . ARG A 1 191 ? -10.834 -3.603 21.921 1.00 90.81 191 ARG A N 1
ATOM 1579 C CA . ARG A 1 191 ? -9.587 -4.124 21.353 1.00 90.81 191 ARG A CA 1
ATOM 1580 C C . ARG A 1 191 ? -8.502 -4.214 22.422 1.00 90.81 191 ARG A C 1
ATOM 1582 O O . ARG A 1 191 ? -8.412 -3.367 23.311 1.00 90.81 191 ARG A O 1
ATOM 1589 N N . LYS A 1 192 ? -7.674 -5.252 22.317 1.00 91.88 192 LYS A N 1
ATOM 1590 C CA . LYS A 1 192 ? -6.541 -5.459 23.214 1.00 91.88 192 LYS A CA 1
ATOM 1591 C C . LYS A 1 192 ? -5.577 -4.257 23.117 1.00 91.88 192 LYS A C 1
ATOM 1593 O O . LYS A 1 192 ? -5.225 -3.877 21.995 1.00 91.88 192 LYS A O 1
ATOM 1598 N N . PRO A 1 193 ? -5.181 -3.618 24.235 1.00 88.81 193 PRO A N 1
ATOM 1599 C CA . PRO A 1 193 ? -4.321 -2.433 24.208 1.00 88.81 193 PRO A CA 1
ATOM 1600 C C . PRO A 1 193 ? -3.003 -2.667 23.468 1.00 88.81 193 PRO A C 1
ATOM 1602 O O . PRO A 1 193 ? -2.593 -1.824 22.672 1.00 88.81 193 PRO A O 1
ATOM 1605 N N . GLU A 1 194 ? -2.404 -3.841 23.658 1.00 90.06 194 GLU A N 1
ATOM 1606 C CA . GLU A 1 194 ? -1.160 -4.256 23.014 1.00 90.06 194 GLU A CA 1
ATOM 1607 C C . GLU A 1 194 ? -1.315 -4.331 21.488 1.00 90.06 194 GLU A C 1
ATOM 1609 O O . GLU A 1 194 ? -0.425 -3.900 20.757 1.00 90.06 194 GLU A O 1
ATOM 1614 N N . GLN A 1 195 ? -2.471 -4.786 20.986 1.00 90.25 195 GLN A N 1
ATOM 1615 C CA . GLN A 1 195 ? -2.766 -4.772 19.547 1.00 90.25 195 GLN A CA 1
ATOM 1616 C C . GLN A 1 195 ? -2.839 -3.341 19.005 1.00 90.25 195 GLN A C 1
ATOM 1618 O O . GLN A 1 195 ? -2.313 -3.049 17.931 1.00 90.25 195 GLN A O 1
ATOM 1623 N N . VAL A 1 196 ? -3.494 -2.435 19.736 1.00 89.31 196 VAL A N 1
ATOM 1624 C CA . VAL A 1 196 ? -3.624 -1.027 19.327 1.00 89.31 196 VAL A CA 1
ATOM 1625 C C . VAL A 1 196 ? -2.261 -0.332 19.319 1.00 89.31 196 VAL A C 1
ATOM 1627 O O . VAL A 1 196 ? -1.990 0.495 18.447 1.00 89.31 196 VAL A O 1
ATOM 1630 N N . GLU A 1 197 ? -1.396 -0.646 20.281 1.00 90.31 197 GLU A N 1
ATOM 1631 C CA . GLU A 1 197 ? -0.032 -0.124 20.336 1.00 90.31 197 GLU A CA 1
ATOM 1632 C C . GLU A 1 197 ? 0.839 -0.680 19.207 1.00 90.31 197 GLU A C 1
ATOM 1634 O O . GLU A 1 197 ? 1.495 0.099 18.512 1.00 90.31 197 GLU A O 1
ATOM 1639 N N . HIS A 1 198 ? 0.769 -1.989 18.950 1.00 89.56 198 HIS A N 1
ATOM 1640 C CA . HIS A 1 198 ? 1.442 -2.624 17.819 1.00 89.56 198 HIS A CA 1
ATOM 1641 C C . HIS A 1 198 ? 1.048 -1.964 16.491 1.00 89.56 198 HIS A C 1
ATOM 1643 O O . HIS A 1 198 ? 1.915 -1.562 15.719 1.00 89.56 198 HIS A O 1
ATOM 1649 N N . GLU A 1 199 ? -0.248 -1.738 16.256 1.00 89.69 199 GLU A N 1
ATOM 1650 C CA . GLU A 1 199 ? -0.736 -1.050 15.054 1.00 89.69 199 GLU A CA 1
ATOM 1651 C C . GLU A 1 199 ? -0.194 0.373 14.911 1.00 89.69 199 GLU A C 1
ATOM 1653 O O . GLU A 1 199 ? 0.159 0.799 13.808 1.00 89.69 199 GLU A O 1
ATOM 1658 N N . LYS A 1 200 ? -0.078 1.110 16.020 1.00 91.06 200 LYS A N 1
ATOM 1659 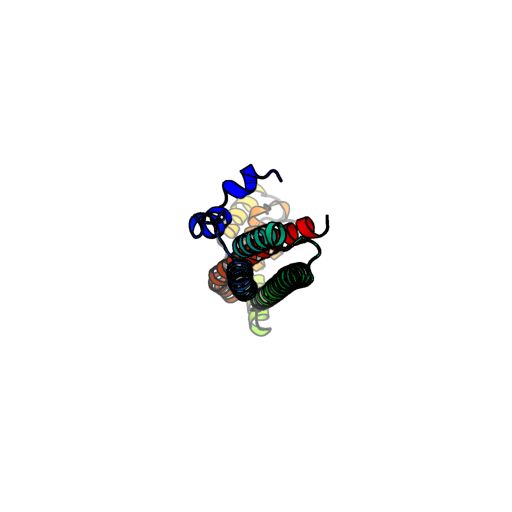C CA . LYS A 1 200 ? 0.528 2.448 16.021 1.00 91.06 200 LYS A CA 1
ATOM 1660 C C . LYS A 1 200 ? 2.026 2.398 15.732 1.00 91.06 200 LYS A C 1
ATOM 1662 O O . LYS A 1 200 ? 2.513 3.280 15.025 1.00 91.06 200 LYS A O 1
ATOM 1667 N N . MET A 1 201 ? 2.738 1.393 16.245 1.00 91.19 201 MET A N 1
ATOM 1668 C CA . MET A 1 201 ? 4.168 1.205 15.988 1.00 91.19 201 MET A CA 1
ATOM 1669 C C . MET A 1 201 ? 4.453 0.844 14.529 1.00 91.19 201 MET A C 1
ATOM 1671 O O . MET A 1 201 ? 5.383 1.398 13.947 1.00 91.19 201 MET A O 1
ATOM 1675 N N . ILE A 1 202 ? 3.650 -0.031 13.914 1.00 93.12 202 ILE A N 1
ATOM 1676 C CA . ILE A 1 202 ? 3.857 -0.441 12.514 1.00 93.12 202 ILE A CA 1
ATOM 1677 C C . ILE A 1 202 ? 3.319 0.581 11.503 1.00 93.12 202 ILE A C 1
ATOM 1679 O O . ILE A 1 202 ? 3.765 0.599 10.358 1.00 93.12 202 ILE A O 1
ATOM 1683 N N . ALA A 1 203 ? 2.376 1.447 11.893 1.00 92.06 203 ALA A N 1
ATOM 1684 C CA . ALA A 1 203 ? 1.788 2.464 11.018 1.00 92.06 203 ALA A CA 1
ATOM 1685 C C . ALA A 1 203 ? 2.810 3.316 10.229 1.00 92.06 203 ALA A C 1
ATOM 1687 O O . ALA A 1 203 ? 2.603 3.487 9.024 1.00 92.06 203 ALA A O 1
ATOM 1688 N N . PRO A 1 204 ? 3.891 3.868 10.824 1.00 95.12 204 PRO A N 1
ATOM 1689 C CA . PRO A 1 204 ? 4.915 4.584 10.060 1.00 95.12 204 PRO A CA 1
ATOM 1690 C C . PRO A 1 204 ? 5.597 3.690 9.018 1.00 95.12 204 PRO A C 1
ATOM 1692 O O . PRO A 1 204 ? 5.681 4.078 7.854 1.00 95.12 204 PRO A O 1
ATOM 1695 N N . THR A 1 205 ? 5.993 2.472 9.391 1.00 93.44 205 THR A N 1
ATOM 1696 C CA . THR A 1 205 ? 6.623 1.506 8.479 1.00 93.44 205 THR A CA 1
ATOM 1697 C C . THR A 1 205 ? 5.698 1.146 7.318 1.00 93.44 205 THR A C 1
ATOM 1699 O O . THR A 1 205 ? 6.110 1.179 6.158 1.00 93.44 205 THR A O 1
ATOM 1702 N N . LEU A 1 206 ? 4.415 0.899 7.597 1.00 93.38 206 LEU A N 1
ATOM 1703 C CA . LEU A 1 206 ? 3.407 0.643 6.569 1.00 93.38 206 LEU A CA 1
ATOM 1704 C C . LEU A 1 206 ? 3.242 1.837 5.621 1.00 93.38 206 LEU A C 1
ATOM 1706 O O . LEU A 1 206 ? 3.086 1.640 4.416 1.00 93.38 206 LEU A O 1
ATOM 1710 N N . ARG A 1 207 ? 3.292 3.081 6.117 1.00 94.56 207 ARG A N 1
ATOM 1711 C CA . ARG A 1 207 ? 3.238 4.278 5.255 1.00 94.56 207 ARG A CA 1
ATOM 1712 C C . ARG A 1 207 ? 4.446 4.357 4.326 1.00 94.56 207 ARG A C 1
ATOM 1714 O O . ARG A 1 207 ? 4.270 4.641 3.143 1.0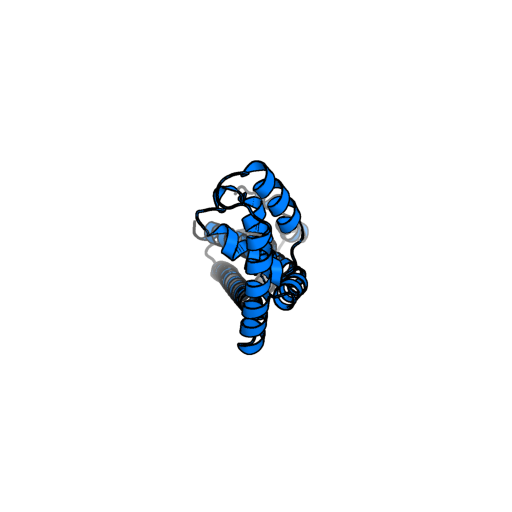0 94.56 207 ARG A O 1
ATOM 1721 N N . GLU A 1 208 ? 5.647 4.089 4.831 1.00 95.06 208 GLU A N 1
ATOM 1722 C CA . GLU A 1 208 ? 6.873 4.088 4.025 1.00 95.06 208 GLU A CA 1
ATOM 1723 C C . GLU A 1 208 ? 6.849 3.001 2.945 1.00 95.06 208 GLU A C 1
ATOM 1725 O O . GLU A 1 208 ? 7.134 3.281 1.776 1.00 95.06 208 GLU A O 1
ATOM 1730 N N . MET A 1 209 ? 6.440 1.781 3.305 1.00 94.44 209 MET A N 1
ATOM 1731 C CA . MET A 1 209 ? 6.296 0.667 2.364 1.00 94.44 209 MET A CA 1
ATOM 1732 C C . MET A 1 209 ? 5.257 0.972 1.281 1.00 94.44 209 MET A C 1
ATOM 1734 O O . MET A 1 209 ? 5.547 0.816 0.094 1.00 94.44 209 MET A O 1
ATOM 1738 N N . ASN A 1 210 ? 4.089 1.501 1.658 1.00 92.31 210 ASN A N 1
ATOM 1739 C CA . ASN A 1 210 ? 3.060 1.914 0.700 1.00 92.31 210 ASN A CA 1
ATOM 1740 C C . ASN A 1 210 ? 3.542 3.043 -0.223 1.00 92.31 210 ASN A C 1
ATOM 1742 O O . ASN A 1 210 ? 3.284 3.012 -1.428 1.00 92.31 210 ASN A O 1
ATOM 1746 N N . ALA A 1 211 ? 4.292 4.018 0.298 1.00 95.94 211 ALA A N 1
ATOM 1747 C CA . ALA A 1 211 ? 4.874 5.082 -0.517 1.00 95.94 211 ALA A CA 1
ATOM 1748 C C . ALA A 1 211 ? 5.910 4.538 -1.518 1.00 95.94 211 ALA A C 1
ATOM 1750 O O . ALA A 1 211 ? 5.930 4.956 -2.681 1.00 95.94 211 ALA A O 1
ATOM 1751 N N . LYS A 1 212 ? 6.755 3.587 -1.096 1.00 95.19 212 LYS A N 1
ATOM 1752 C CA . LYS A 1 212 ? 7.713 2.902 -1.978 1.00 95.19 212 LYS A CA 1
ATOM 1753 C C . LYS A 1 212 ? 6.989 2.106 -3.064 1.00 95.19 212 LYS A C 1
ATOM 1755 O O . LYS A 1 212 ? 7.311 2.258 -4.241 1.00 95.19 212 LYS A O 1
ATOM 1760 N N . MET A 1 213 ? 5.978 1.329 -2.683 1.00 95.06 213 MET A N 1
ATOM 1761 C CA . MET A 1 213 ? 5.148 0.558 -3.606 1.00 95.06 213 MET A CA 1
ATOM 1762 C C . MET A 1 213 ? 4.467 1.467 -4.642 1.00 95.06 213 MET A C 1
ATOM 1764 O O . MET A 1 213 ? 4.530 1.194 -5.838 1.00 95.06 213 MET A O 1
ATOM 1768 N N . GLY A 1 214 ? 3.912 2.608 -4.216 1.00 94.25 214 GLY A N 1
ATOM 1769 C CA . GLY A 1 214 ? 3.321 3.608 -5.112 1.00 94.25 214 GLY A CA 1
ATOM 1770 C C . GLY A 1 214 ? 4.308 4.159 -6.151 1.00 94.25 214 GLY A C 1
ATOM 1771 O O . GLY A 1 214 ? 3.969 4.271 -7.331 1.00 94.25 214 GLY A O 1
ATOM 1772 N N . LYS A 1 215 ? 5.557 4.441 -5.752 1.00 95.25 215 LYS A N 1
ATOM 1773 C CA . LYS A 1 215 ? 6.619 4.864 -6.688 1.00 95.25 215 LYS A CA 1
ATOM 1774 C C . LYS A 1 215 ? 6.938 3.778 -7.720 1.00 95.25 215 LYS A C 1
ATOM 1776 O O . LYS A 1 215 ? 7.097 4.095 -8.899 1.00 95.25 215 LYS A O 1
ATOM 1781 N N . LEU A 1 216 ? 7.002 2.514 -7.300 1.00 94.44 216 LEU A N 1
ATOM 1782 C CA . LEU A 1 216 ? 7.250 1.386 -8.202 1.00 94.44 216 LEU A CA 1
ATOM 1783 C C . LEU A 1 216 ? 6.090 1.167 -9.176 1.00 94.44 216 LEU A C 1
ATOM 1785 O O . LEU A 1 216 ? 6.339 0.975 -10.364 1.00 94.44 216 LEU A O 1
ATOM 1789 N N . PHE A 1 217 ? 4.838 1.287 -8.724 1.00 93.44 217 PHE A N 1
ATOM 1790 C CA . PHE A 1 217 ? 3.672 1.241 -9.612 1.00 93.44 217 PHE A CA 1
ATOM 1791 C C . PHE A 1 217 ? 3.736 2.318 -10.697 1.00 93.44 217 PHE A C 1
ATOM 1793 O O . PHE A 1 217 ? 3.532 2.014 -11.872 1.00 93.44 217 PHE A O 1
ATOM 1800 N N . MET A 1 218 ? 4.071 3.560 -10.329 1.00 94.44 218 MET A N 1
ATOM 1801 C CA . MET A 1 218 ? 4.227 4.647 -11.302 1.00 94.44 218 MET A CA 1
ATOM 1802 C C . MET A 1 218 ? 5.361 4.369 -12.291 1.00 94.44 218 MET A C 1
ATOM 1804 O O . MET A 1 218 ? 5.168 4.519 -13.498 1.00 94.44 218 MET A O 1
ATOM 1808 N N . LYS A 1 219 ? 6.520 3.906 -11.807 1.00 92.75 219 LYS A N 1
ATOM 1809 C CA . LYS A 1 219 ? 7.644 3.504 -12.665 1.00 92.75 219 LYS A CA 1
ATOM 1810 C C . LYS A 1 219 ? 7.213 2.424 -13.662 1.00 92.75 219 LYS A C 1
ATOM 1812 O O . LYS A 1 219 ? 7.411 2.582 -14.864 1.00 92.75 219 LYS A O 1
ATOM 1817 N N . ASN A 1 220 ? 6.577 1.360 -13.178 1.00 92.94 220 ASN A N 1
ATOM 1818 C CA . ASN A 1 220 ? 6.117 0.240 -13.995 1.00 92.94 220 ASN A CA 1
ATOM 1819 C C . ASN A 1 220 ? 5.093 0.679 -15.050 1.00 92.94 220 ASN A C 1
ATOM 1821 O O . ASN A 1 220 ? 5.207 0.329 -16.225 1.00 92.94 220 ASN A O 1
ATOM 1825 N N . PHE A 1 221 ? 4.130 1.510 -14.648 1.00 93.12 221 PHE A N 1
ATOM 1826 C CA . PHE A 1 221 ? 3.127 2.072 -15.546 1.00 93.12 221 PHE A CA 1
ATOM 1827 C C . PHE A 1 221 ? 3.772 2.836 -16.709 1.00 93.12 221 PHE A C 1
ATOM 1829 O O . PHE A 1 221 ? 3.462 2.567 -17.873 1.00 93.12 221 PHE A O 1
ATOM 1836 N N . GLN A 1 222 ? 4.719 3.731 -16.411 1.00 92.06 222 GLN A N 1
ATOM 1837 C CA . GLN A 1 222 ? 5.429 4.491 -17.438 1.00 92.06 222 GLN A CA 1
ATOM 1838 C C . GLN A 1 222 ? 6.228 3.560 -18.371 1.00 92.06 222 GLN A C 1
ATOM 1840 O O . GLN A 1 222 ? 6.208 3.750 -19.589 1.00 92.06 222 GLN A O 1
ATOM 1845 N N . LEU A 1 223 ? 6.900 2.534 -17.831 1.00 91.81 223 LEU A N 1
ATOM 1846 C CA . LEU A 1 223 ? 7.661 1.557 -18.624 1.00 91.81 223 LEU A CA 1
ATOM 1847 C C . LEU A 1 223 ? 6.753 0.761 -19.574 1.00 91.81 223 LEU A C 1
ATOM 1849 O O . LEU A 1 223 ? 7.065 0.612 -20.757 1.00 91.81 223 LEU A O 1
ATOM 1853 N N . ARG A 1 224 ? 5.585 0.313 -19.099 1.00 91.31 224 ARG A N 1
ATOM 1854 C CA . ARG A 1 224 ? 4.584 -0.373 -19.934 1.00 91.31 224 ARG A CA 1
ATOM 1855 C C . ARG A 1 224 ? 4.031 0.533 -21.027 1.00 91.31 224 ARG A C 1
ATOM 1857 O O . ARG A 1 224 ? 3.838 0.080 -22.156 1.00 91.31 224 ARG A O 1
ATOM 1864 N N . GLN A 1 225 ? 3.788 1.805 -20.720 1.00 90.19 225 GLN A N 1
ATOM 1865 C CA . GLN A 1 225 ? 3.357 2.781 -21.718 1.00 90.19 225 GLN A CA 1
ATOM 1866 C C . GLN A 1 225 ? 4.424 2.965 -22.807 1.00 90.19 225 GLN A C 1
ATOM 1868 O O . GLN A 1 225 ? 4.094 2.921 -23.994 1.00 90.19 225 GLN A O 1
ATOM 1873 N N . ALA A 1 226 ? 5.698 3.087 -22.419 1.00 85.94 226 ALA A N 1
ATOM 1874 C CA . ALA A 1 226 ? 6.816 3.162 -23.358 1.00 85.94 226 ALA A CA 1
ATOM 1875 C C . ALA A 1 226 ? 6.929 1.896 -24.226 1.00 85.94 226 ALA A C 1
ATOM 1877 O O . ALA A 1 226 ? 7.163 2.003 -25.429 1.00 85.94 226 ALA A O 1
ATOM 1878 N N . SER A 1 227 ? 6.686 0.711 -23.651 1.00 84.56 227 SER A N 1
ATOM 1879 C CA . SER A 1 227 ? 6.678 -0.552 -24.399 1.00 84.56 227 SER A CA 1
ATOM 1880 C C . SER A 1 227 ? 5.577 -0.591 -25.460 1.00 84.56 227 SER A C 1
ATOM 1882 O O . SER A 1 227 ? 5.825 -1.042 -26.574 1.00 84.56 227 SER A O 1
ATOM 1884 N N . LYS A 1 228 ? 4.362 -0.120 -25.149 1.00 83.00 228 LYS A N 1
ATOM 1885 C CA . LYS A 1 228 ? 3.235 -0.126 -26.102 1.00 83.00 228 LYS A CA 1
ATOM 1886 C C . LYS A 1 228 ? 3.472 0.795 -27.299 1.00 83.00 228 LYS A C 1
ATOM 1888 O O . LYS A 1 228 ? 3.094 0.454 -28.412 1.00 83.00 228 LYS A O 1
ATOM 1893 N N . GLN A 1 229 ? 4.153 1.923 -27.094 1.00 71.69 229 GLN A N 1
ATOM 1894 C CA . GLN A 1 229 ? 4.549 2.849 -28.167 1.00 71.69 229 GLN A CA 1
ATOM 1895 C C . GLN A 1 229 ? 5.626 2.292 -29.124 1.00 71.69 229 GLN A C 1
ATOM 1897 O O . GLN A 1 229 ? 6.079 3.011 -30.018 1.00 71.69 229 GLN A O 1
ATOM 1902 N N . LEU A 1 230 ? 6.104 1.064 -28.902 1.00 61.06 230 LEU A N 1
ATOM 1903 C CA . LEU A 1 230 ? 7.035 0.358 -29.791 1.00 61.06 230 LEU A CA 1
ATOM 1904 C C . LEU A 1 230 ? 6.350 -0.743 -30.600 1.00 61.06 230 LEU A C 1
ATOM 1906 O O . LEU A 1 230 ? 6.902 -1.174 -31.607 1.00 61.06 230 LEU A O 1
ATOM 1910 N N . SER A 1 231 ? 5.208 -1.240 -30.118 1.00 51.56 231 SER A N 1
ATOM 1911 C CA . SER A 1 231 ? 4.445 -2.319 -30.751 1.00 51.56 231 SER A CA 1
ATOM 1912 C C . SER A 1 231 ? 3.509 -1.819 -31.859 1.00 51.56 231 SER A C 1
ATOM 1914 O O . SER A 1 231 ? 3.040 -2.638 -32.644 1.00 51.56 231 SER A O 1
ATOM 1916 N N . ASN A 1 232 ? 3.270 -0.503 -31.919 1.00 36.16 232 ASN A N 1
ATOM 1917 C CA . ASN A 1 232 ? 2.557 0.210 -32.985 1.00 36.16 232 ASN A CA 1
ATOM 1918 C C . ASN A 1 232 ? 3.548 0.990 -33.852 1.00 36.16 232 ASN A C 1
ATOM 1920 O O . ASN A 1 232 ? 3.307 1.080 -35.073 1.00 36.16 232 ASN A O 1
#